Protein AF-A0A520YS58-F1 (afdb_monomer_lite)

Structure (mmCIF, N/CA/C/O backbone):
data_AF-A0A520YS58-F1
#
_entry.id   AF-A0A520YS58-F1
#
loop_
_atom_site.group_PDB
_atom_site.id
_atom_site.type_symbol
_atom_site.label_atom_id
_atom_site.label_alt_id
_atom_site.label_comp_id
_atom_site.label_asym_id
_atom_site.label_entity_id
_atom_site.label_seq_id
_atom_site.pdbx_PDB_ins_code
_atom_site.Cartn_x
_atom_site.Cartn_y
_atom_site.Cartn_z
_atom_site.occupancy
_atom_site.B_iso_or_equiv
_atom_site.auth_seq_id
_atom_site.auth_comp_id
_atom_site.auth_asym_id
_atom_site.auth_atom_id
_atom_site.pdbx_PDB_model_num
ATOM 1 N N . MET A 1 1 ? -46.487 42.363 4.899 1.00 52.50 1 MET A N 1
ATOM 2 C CA . MET A 1 1 ? -45.017 42.341 4.700 1.00 52.50 1 MET A CA 1
ATOM 3 C C . MET A 1 1 ? -44.316 41.173 5.412 1.00 52.50 1 MET A C 1
ATOM 5 O O . MET A 1 1 ? -43.436 40.579 4.811 1.00 52.50 1 MET A O 1
ATOM 9 N N . LYS A 1 2 ? -44.743 40.744 6.616 1.00 55.03 2 LYS A N 1
ATOM 10 C CA . LYS A 1 2 ? -44.138 39.605 7.355 1.00 55.03 2 LYS A CA 1
ATOM 11 C C . LYS A 1 2 ? -44.138 38.243 6.624 1.00 55.03 2 LYS A C 1
ATOM 13 O O . LYS A 1 2 ? -43.205 37.471 6.793 1.00 55.03 2 LYS A O 1
ATOM 18 N N . LYS A 1 3 ? -45.141 37.959 5.781 1.00 56.97 3 LYS A N 1
ATOM 19 C CA . LYS A 1 3 ? -45.236 36.683 5.037 1.00 56.97 3 LYS A CA 1
ATOM 20 C C . LYS A 1 3 ? -44.220 36.557 3.890 1.00 56.97 3 LYS A C 1
ATOM 22 O O . LYS A 1 3 ? -43.798 35.452 3.586 1.00 56.97 3 LYS A O 1
ATOM 27 N N . VAL A 1 4 ? -43.792 37.680 3.305 1.00 64.88 4 VAL A N 1
ATOM 28 C CA . VAL A 1 4 ? -42.786 37.699 2.224 1.00 64.88 4 VAL A CA 1
ATOM 29 C C . VAL A 1 4 ? -41.383 37.467 2.793 1.00 64.88 4 VAL A C 1
ATOM 31 O O . VAL A 1 4 ? -40.599 36.724 2.217 1.00 64.88 4 VAL A O 1
ATOM 34 N N . LEU A 1 5 ? -41.103 38.015 3.981 1.00 60.62 5 LEU A N 1
ATOM 35 C CA . LEU A 1 5 ? -39.830 37.812 4.678 1.00 60.62 5 LEU A CA 1
ATOM 36 C C . LEU A 1 5 ? -39.650 36.355 5.146 1.00 60.62 5 LEU A C 1
ATOM 38 O O . LEU A 1 5 ? -38.552 35.813 5.075 1.00 60.62 5 LEU A O 1
ATOM 42 N N . SER A 1 6 ? -40.742 35.704 5.562 1.00 64.50 6 SER A N 1
ATOM 43 C CA . SER A 1 6 ? -40.731 34.285 5.938 1.00 64.50 6 SER A CA 1
ATOM 44 C C . SER A 1 6 ? -40.473 33.356 4.749 1.00 64.50 6 SER A C 1
ATOM 46 O O . SER A 1 6 ? -39.865 32.308 4.934 1.00 64.50 6 SER A O 1
ATOM 48 N N . LEU A 1 7 ? -40.918 33.726 3.542 1.00 64.50 7 LEU A N 1
ATOM 49 C CA . LEU A 1 7 ? -40.685 32.934 2.331 1.00 64.50 7 LEU A CA 1
ATOM 50 C C . LEU A 1 7 ? -39.219 33.032 1.873 1.00 64.50 7 LEU A C 1
ATOM 52 O O . LEU A 1 7 ? -38.638 32.042 1.441 1.00 64.50 7 LEU A O 1
ATOM 56 N N . LEU A 1 8 ? -38.602 34.208 2.038 1.00 65.31 8 LEU A N 1
ATOM 57 C CA . LEU A 1 8 ? -37.196 34.440 1.697 1.00 65.31 8 LEU A CA 1
ATOM 58 C C . LEU A 1 8 ? -36.241 33.607 2.574 1.00 65.31 8 LEU A C 1
ATOM 60 O O . LEU A 1 8 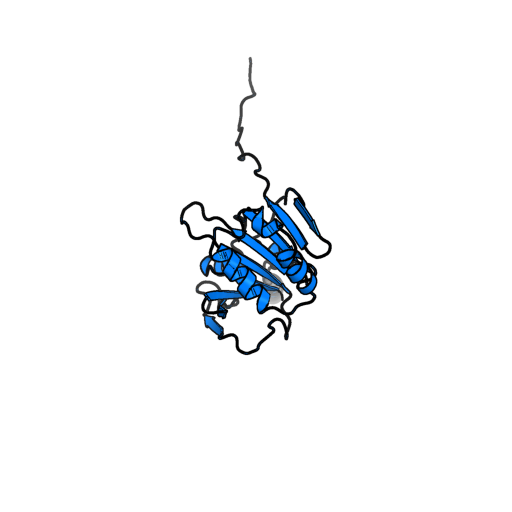? -35.252 33.086 2.072 1.00 65.31 8 LEU A O 1
ATOM 64 N N . PHE A 1 9 ? -36.558 33.432 3.861 1.00 64.19 9 PHE A N 1
ATOM 65 C CA . PHE A 1 9 ? -35.728 32.651 4.788 1.00 64.19 9 PHE A CA 1
ATOM 66 C C . PHE A 1 9 ? -35.725 31.146 4.461 1.00 64.19 9 PHE A C 1
ATOM 68 O O . PHE A 1 9 ? -34.700 30.489 4.606 1.00 64.19 9 PHE A O 1
ATOM 75 N N . VAL A 1 10 ? -36.840 30.611 3.945 1.00 67.31 10 VAL A N 1
ATOM 76 C CA . VAL A 1 10 ? -36.949 29.197 3.538 1.00 67.31 10 VAL A CA 1
ATOM 77 C C . VAL A 1 10 ? -36.127 28.907 2.278 1.00 67.31 10 VAL A C 1
ATOM 79 O O . VAL A 1 10 ? -35.486 27.863 2.202 1.00 67.31 10 VAL A O 1
ATOM 82 N N . CYS A 1 11 ? -36.074 29.831 1.314 1.00 61.53 11 CYS A N 1
ATOM 83 C CA . CYS A 1 11 ? -35.300 29.630 0.084 1.00 61.53 11 CYS A CA 1
ATOM 84 C C . CYS A 1 11 ? -33.777 29.619 0.313 1.00 61.53 11 CYS A C 1
ATOM 86 O O . CYS A 1 11 ? -33.056 28.958 -0.429 1.00 61.53 11 CYS A O 1
ATOM 88 N N . ILE A 1 12 ? -33.276 30.312 1.342 1.00 63.22 12 ILE A N 1
ATOM 89 C CA . ILE A 1 12 ? -31.832 30.386 1.628 1.00 63.22 12 ILE A CA 1
ATOM 90 C C . ILE A 1 12 ? -31.334 29.107 2.331 1.00 63.22 12 ILE A C 1
ATOM 92 O O . ILE A 1 12 ? -30.167 28.749 2.196 1.00 63.22 12 ILE A O 1
ATOM 96 N N . SER A 1 13 ? -32.211 28.356 3.012 1.00 61.19 13 SER A N 1
ATOM 97 C CA . SER A 1 13 ? -31.837 27.101 3.685 1.00 61.19 13 SER A CA 1
ATOM 98 C C . SER A 1 13 ? -31.621 25.906 2.745 1.00 61.19 13 SER A C 1
ATOM 100 O O . SER A 1 13 ? -31.040 24.915 3.179 1.00 61.19 13 SER A O 1
ATOM 102 N N . PHE A 1 14 ? -32.044 25.980 1.475 1.00 58.69 14 PHE A N 1
ATOM 103 C CA . PHE A 1 14 ? -31.873 24.886 0.504 1.00 58.69 14 PHE A CA 1
ATOM 104 C C . PHE A 1 14 ? -30.586 24.960 -0.328 1.00 58.69 14 PHE A C 1
ATOM 106 O O . PHE A 1 14 ? -30.262 23.988 -1.007 1.00 58.69 14 PHE A O 1
ATOM 113 N N . PHE A 1 15 ? -29.791 26.031 -0.224 1.00 57.56 15 PHE A N 1
ATOM 114 C CA . PHE A 1 15 ? -28.407 26.029 -0.723 1.00 57.56 15 PHE A CA 1
ATOM 115 C C . PHE A 1 15 ? -27.492 25.300 0.273 1.00 57.56 15 PHE A C 1
ATOM 117 O O . PHE A 1 15 ? -26.537 25.845 0.824 1.00 57.56 15 PHE A O 1
ATOM 124 N N . GLY A 1 16 ? -27.841 24.046 0.553 1.00 53.94 16 GLY A N 1
ATOM 125 C CA . GLY A 1 16 ? -27.041 23.132 1.344 1.00 53.94 16 GLY A CA 1
ATOM 126 C C . GLY A 1 16 ? -25.820 22.693 0.547 1.00 53.94 16 GLY A C 1
ATOM 127 O O . GLY A 1 16 ? -25.954 22.102 -0.517 1.00 53.94 16 GLY A O 1
ATOM 128 N N . CYS A 1 17 ? -24.646 23.026 1.082 1.00 52.38 17 CYS A N 1
ATOM 129 C CA . CYS A 1 17 ? -23.350 22.369 0.912 1.00 52.38 17 CYS A CA 1
ATOM 130 C C . CYS A 1 17 ? -23.283 21.333 -0.233 1.00 52.38 17 CYS A C 1
ATOM 132 O O . CYS A 1 17 ? -23.521 20.144 -0.014 1.00 52.38 17 CYS A O 1
ATOM 134 N N . ILE A 1 18 ? -22.895 21.768 -1.437 1.00 50.38 18 ILE A N 1
ATOM 135 C CA . ILE A 1 18 ? -22.344 20.849 -2.439 1.00 50.38 18 ILE A CA 1
ATOM 136 C C . ILE A 1 18 ? -20.996 20.406 -1.873 1.00 50.38 18 ILE A C 1
ATOM 138 O O . ILE A 1 18 ? -19.981 21.081 -2.036 1.00 50.38 18 ILE A O 1
ATOM 142 N N . LYS A 1 19 ? -20.988 19.314 -1.106 1.00 50.88 19 LYS A N 1
ATOM 143 C CA . LYS A 1 19 ? -19.739 18.625 -0.808 1.00 50.88 19 LYS A CA 1
ATOM 144 C C . LYS A 1 19 ? -19.287 18.038 -2.135 1.00 50.88 19 LYS A C 1
ATOM 146 O O . LYS A 1 19 ? -19.987 17.191 -2.682 1.00 50.88 19 LYS A O 1
ATOM 151 N N . ASN A 1 20 ? -18.166 18.523 -2.664 1.00 52.69 20 ASN A N 1
ATOM 152 C CA . ASN A 1 20 ? -17.477 17.850 -3.757 1.00 52.69 20 ASN A CA 1
ATOM 153 C C . ASN A 1 20 ? -17.157 16.445 -3.252 1.00 52.69 20 ASN A C 1
ATOM 155 O O . ASN A 1 20 ? -16.274 16.273 -2.413 1.00 52.69 20 ASN A O 1
ATOM 159 N N . GLN A 1 21 ? -17.980 15.479 -3.650 1.00 54.25 21 GLN A N 1
ATOM 160 C CA . GLN A 1 21 ? -17.803 14.101 -3.252 1.00 54.25 21 GLN A CA 1
ATOM 161 C C . GLN A 1 21 ? -16.565 13.589 -3.973 1.00 54.25 21 GLN A C 1
ATOM 163 O O . GLN A 1 21 ? -16.402 13.778 -5.179 1.00 54.25 21 GLN A O 1
ATOM 168 N N . ASP A 1 22 ? -15.661 13.016 -3.194 1.00 68.56 22 ASP A N 1
ATOM 169 C CA . ASP A 1 22 ? -14.520 12.305 -3.728 1.00 68.56 22 ASP A CA 1
ATOM 170 C C . ASP A 1 22 ? -15.041 11.095 -4.519 1.00 68.56 22 ASP A C 1
ATOM 172 O O . ASP A 1 22 ? -15.743 10.247 -3.969 1.00 68.56 22 ASP A O 1
ATOM 176 N N . ASN A 1 23 ? -14.759 11.066 -5.822 1.00 69.38 23 ASN A N 1
ATOM 177 C CA . ASN A 1 23 ? -15.292 10.069 -6.755 1.00 69.38 23 ASN A CA 1
ATOM 178 C C . ASN A 1 23 ? -14.398 8.824 -6.869 1.00 69.38 23 ASN A C 1
ATOM 180 O O . ASN A 1 23 ? -14.631 7.994 -7.744 1.00 69.38 23 ASN A O 1
ATOM 184 N N . ARG A 1 24 ? -13.363 8.707 -6.031 1.00 81.94 24 ARG A N 1
ATOM 185 C CA . ARG A 1 24 ? -12.466 7.549 -6.010 1.00 81.94 24 ARG A CA 1
ATOM 186 C C . ARG A 1 24 ? -13.177 6.342 -5.403 1.00 81.94 24 ARG A C 1
ATOM 188 O O . ARG A 1 24 ? -13.653 6.411 -4.268 1.00 81.94 24 ARG A O 1
ATOM 195 N N . THR A 1 25 ? -13.251 5.261 -6.172 1.00 83.31 25 THR A N 1
ATOM 196 C CA . THR A 1 25 ? -13.997 4.028 -5.872 1.00 83.31 25 THR A CA 1
ATOM 197 C C . THR A 1 25 ? -13.171 2.752 -6.045 1.00 83.31 25 THR A C 1
ATOM 199 O O . THR A 1 25 ? -13.642 1.683 -5.663 1.00 83.31 25 THR A O 1
ATOM 202 N N . ASN A 1 26 ? -11.953 2.842 -6.587 1.00 85.62 26 ASN A N 1
ATOM 203 C CA . ASN A 1 26 ? -11.037 1.720 -6.790 1.00 85.62 26 ASN A CA 1
ATOM 204 C C . ASN A 1 26 ? -9.619 2.072 -6.294 1.00 85.62 26 ASN A C 1
ATOM 206 O O . ASN A 1 26 ? -9.213 3.232 -6.333 1.00 85.62 26 ASN A O 1
ATOM 210 N N . ALA A 1 27 ? -8.838 1.066 -5.886 1.00 87.31 27 ALA A N 1
ATOM 211 C CA . ALA A 1 27 ? -7.411 1.169 -5.575 1.00 87.31 27 ALA A CA 1
ATOM 212 C C . ALA A 1 27 ? -6.599 1.904 -6.667 1.00 87.31 27 ALA A C 1
ATOM 214 O O . ALA A 1 27 ? -5.716 2.699 -6.347 1.00 87.31 27 ALA A O 1
ATOM 215 N N . PHE A 1 28 ? -6.939 1.711 -7.947 1.00 85.38 28 PHE A N 1
ATOM 216 C CA . PHE A 1 28 ? -6.303 2.415 -9.072 1.00 85.38 28 PHE A CA 1
ATOM 217 C C . PHE A 1 28 ? -6.489 3.940 -9.044 1.00 85.38 28 PHE A C 1
ATOM 219 O O . PHE A 1 28 ? -5.641 4.678 -9.552 1.00 85.38 28 PHE A O 1
ATOM 226 N N . ASP A 1 29 ? -7.560 4.433 -8.422 1.00 84.88 29 ASP A N 1
ATOM 227 C CA . ASP A 1 29 ? -7.854 5.866 -8.375 1.00 84.88 29 ASP A CA 1
ATOM 228 C C . ASP A 1 29 ? -6.909 6.630 -7.429 1.00 84.88 29 ASP A C 1
ATOM 230 O O . ASP A 1 29 ? -6.874 7.864 -7.428 1.00 84.88 29 ASP A O 1
ATOM 234 N N . PHE A 1 30 ? -6.139 5.901 -6.614 1.00 86.38 30 PHE A N 1
ATOM 235 C CA . PHE A 1 30 ? -5.139 6.444 -5.694 1.00 86.38 30 PHE A CA 1
ATOM 236 C C . PHE A 1 30 ? -3.723 6.433 -6.268 1.00 86.38 30 PHE A C 1
ATOM 238 O O . PHE A 1 30 ? -2.789 6.861 -5.589 1.00 86.38 30 PHE A O 1
ATOM 245 N N . ILE A 1 31 ? -3.553 5.974 -7.511 1.00 83.19 31 ILE A N 1
ATOM 246 C CA . ILE A 1 31 ? -2.254 5.996 -8.171 1.00 83.19 31 ILE A CA 1
ATOM 247 C C . ILE A 1 31 ? -1.844 7.451 -8.482 1.00 83.19 31 ILE A C 1
ATOM 249 O O . ILE A 1 31 ? -2.626 8.191 -9.089 1.00 83.19 31 ILE A O 1
ATOM 253 N N . PRO A 1 32 ? -0.630 7.885 -8.094 1.00 80.00 32 PRO A N 1
ATOM 254 C CA . PRO A 1 32 ? -0.113 9.207 -8.434 1.00 80.00 32 PRO A CA 1
ATOM 255 C C . PRO A 1 32 ? 0.028 9.434 -9.946 1.00 80.00 32 PRO A C 1
ATOM 257 O O . PRO A 1 32 ? 0.432 8.545 -10.685 1.00 80.00 32 PRO A O 1
ATOM 260 N N . GLU A 1 33 ? -0.189 10.671 -10.397 1.00 74.75 33 GLU A N 1
ATOM 261 C CA . GLU A 1 33 ? 0.044 11.096 -11.792 1.00 74.75 33 GLU A CA 1
ATOM 262 C C . GLU A 1 33 ? 1.468 10.805 -12.304 1.00 74.75 33 GLU A C 1
ATOM 264 O O . GLU A 1 33 ? 1.648 10.516 -13.481 1.00 74.75 33 GLU A O 1
ATOM 269 N N . LYS A 1 34 ? 2.478 10.855 -11.425 1.00 74.81 34 LYS A N 1
ATOM 270 C CA . LYS A 1 34 ? 3.893 10.604 -11.755 1.00 74.81 34 LYS A CA 1
ATOM 271 C C . LYS A 1 34 ? 4.323 9.155 -11.483 1.00 74.81 34 LYS A C 1
ATOM 273 O O . LYS A 1 34 ? 5.353 8.927 -10.856 1.00 74.81 34 LYS A O 1
ATOM 278 N N . THR A 1 35 ? 3.513 8.189 -11.897 1.00 78.44 35 THR A N 1
ATOM 279 C CA . THR A 1 35 ? 3.810 6.756 -11.725 1.00 78.44 35 THR A CA 1
ATOM 280 C C . THR A 1 35 ? 4.492 6.225 -12.965 1.00 78.44 35 THR A C 1
ATOM 282 O O . THR A 1 35 ? 3.870 6.278 -13.998 1.00 78.44 35 THR A O 1
ATOM 285 N N . ASP A 1 36 ? 5.680 5.634 -12.925 1.00 78.06 36 ASP A N 1
ATOM 286 C CA . ASP A 1 36 ? 6.259 5.038 -14.144 1.00 78.06 36 ASP A CA 1
ATOM 287 C C . ASP A 1 36 ? 5.617 3.683 -14.466 1.00 78.06 36 ASP A C 1
ATOM 289 O O . ASP A 1 36 ? 5.347 3.335 -15.619 1.00 78.06 36 ASP A O 1
ATOM 293 N N . VAL A 1 37 ? 5.388 2.900 -13.410 1.00 79.69 37 VAL A N 1
ATOM 294 C CA . VAL A 1 37 ? 4.934 1.511 -13.469 1.00 79.69 37 VAL A CA 1
ATOM 295 C C . VAL A 1 37 ? 3.973 1.244 -12.319 1.00 79.69 37 VAL A C 1
ATOM 297 O O . VAL A 1 37 ? 4.240 1.631 -11.182 1.00 79.69 37 VAL A O 1
ATOM 300 N N . ALA A 1 38 ? 2.888 0.527 -12.596 1.00 84.31 38 ALA A N 1
ATOM 301 C CA . ALA A 1 38 ? 1.968 0.021 -11.588 1.00 84.31 38 ALA A CA 1
ATOM 302 C C . ALA A 1 38 ? 1.816 -1.499 -11.701 1.00 84.31 38 ALA A C 1
ATOM 304 O O . ALA A 1 38 ? 1.725 -2.058 -12.790 1.00 84.31 38 ALA A O 1
ATOM 305 N N . LEU A 1 39 ? 1.764 -2.180 -10.566 1.00 85.69 39 LEU A N 1
ATOM 306 C CA . LEU A 1 39 ? 1.528 -3.611 -10.453 1.00 85.69 39 LEU A CA 1
ATOM 307 C C . LEU A 1 39 ? 0.178 -3.825 -9.777 1.00 85.69 39 LEU A C 1
ATOM 309 O O . LEU A 1 39 ? -0.032 -3.349 -8.664 1.00 85.69 39 LEU A O 1
ATOM 313 N N . ARG A 1 40 ? -0.723 -4.563 -10.423 1.00 88.94 40 ARG A N 1
ATOM 314 C CA . ARG A 1 40 ? -1.925 -5.090 -9.777 1.00 88.94 40 ARG A CA 1
ATOM 315 C C . ARG A 1 40 ? -1.670 -6.518 -9.342 1.00 88.94 40 ARG A C 1
ATOM 317 O O . ARG A 1 40 ? -1.220 -7.334 -10.141 1.00 88.94 40 ARG A O 1
ATOM 324 N N . ILE A 1 41 ? -2.012 -6.809 -8.100 1.00 88.88 41 ILE A N 1
ATOM 325 C CA . ILE A 1 41 ? -1.930 -8.123 -7.482 1.00 88.88 41 ILE A CA 1
ATOM 326 C C . ILE A 1 41 ? -3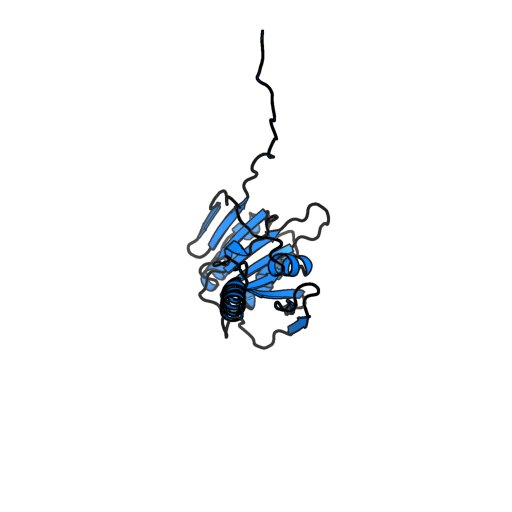.355 -8.515 -7.105 1.00 88.88 41 ILE A C 1
ATOM 328 O O . ILE A 1 41 ? -3.955 -7.883 -6.240 1.00 88.88 41 ILE A O 1
ATOM 332 N N . SER A 1 42 ? -3.897 -9.532 -7.768 1.00 88.62 42 SER A N 1
ATOM 333 C CA . SER A 1 42 ? -5.252 -10.042 -7.510 1.00 88.62 42 SER A CA 1
ATOM 334 C C . SER A 1 42 ? -5.268 -11.221 -6.540 1.00 88.62 42 SER A C 1
ATOM 336 O O . SER A 1 42 ? -6.305 -11.557 -5.976 1.00 88.62 42 SER A O 1
ATOM 338 N N . ASN A 1 43 ? -4.117 -11.867 -6.341 1.00 85.94 43 ASN A N 1
ATOM 339 C CA . ASN A 1 43 ? -3.935 -12.914 -5.346 1.00 85.94 43 ASN A CA 1
ATOM 340 C C . ASN A 1 43 ? -2.518 -12.827 -4.773 1.00 85.94 43 ASN A C 1
ATOM 342 O O . ASN A 1 43 ? -1.553 -13.188 -5.443 1.00 85.94 43 ASN A O 1
ATOM 346 N N . LEU A 1 44 ? -2.402 -12.353 -3.532 1.00 85.00 44 LEU A N 1
ATOM 347 C CA . LEU A 1 44 ? -1.113 -12.092 -2.892 1.00 85.00 44 LEU A CA 1
ATOM 348 C C . LEU A 1 44 ? -0.277 -13.364 -2.668 1.00 85.00 44 LEU A C 1
ATOM 350 O O . LEU A 1 44 ? 0.936 -13.335 -2.857 1.00 85.00 44 LEU A O 1
ATOM 354 N N . GLU A 1 45 ? -0.909 -14.483 -2.309 1.00 80.94 45 GLU A N 1
ATOM 355 C CA . GLU A 1 45 ? -0.215 -15.757 -2.072 1.00 80.94 45 GLU A CA 1
ATOM 356 C C . GLU A 1 45 ? 0.355 -16.332 -3.375 1.00 80.94 45 GLU A C 1
ATOM 358 O O . GLU A 1 45 ? 1.523 -16.719 -3.448 1.00 80.94 45 GLU A O 1
ATOM 363 N N . ALA A 1 46 ? -0.456 -16.345 -4.432 1.00 81.50 46 ALA A N 1
ATOM 364 C CA . ALA A 1 46 ? -0.013 -16.778 -5.749 1.00 81.50 46 ALA A CA 1
ATOM 365 C C . ALA A 1 46 ? 1.040 -15.821 -6.331 1.00 81.50 46 ALA A C 1
ATOM 367 O O . ALA A 1 46 ? 1.997 -16.285 -6.949 1.00 81.50 46 ALA A O 1
ATOM 368 N N . ALA A 1 47 ? 0.920 -14.517 -6.065 1.00 79.00 47 ALA A N 1
ATOM 369 C CA . ALA A 1 47 ? 1.900 -13.522 -6.475 1.00 79.00 47 ALA A CA 1
ATOM 370 C C . ALA A 1 47 ? 3.250 -13.729 -5.788 1.00 79.00 47 ALA A C 1
ATOM 372 O O . ALA A 1 47 ? 4.267 -13.686 -6.469 1.00 79.00 47 ALA A O 1
ATOM 373 N N . ASP A 1 48 ? 3.291 -14.024 -4.482 1.00 76.31 48 ASP A N 1
ATOM 374 C CA . ASP A 1 48 ? 4.546 -14.361 -3.789 1.00 76.31 48 ASP A CA 1
ATOM 375 C C . ASP A 1 48 ? 5.231 -15.573 -4.437 1.00 76.31 48 ASP A C 1
ATOM 377 O O . ASP A 1 48 ? 6.427 -15.544 -4.736 1.00 76.31 48 ASP A O 1
ATOM 381 N N . LEU A 1 49 ? 4.464 -16.625 -4.739 1.00 73.88 49 LEU A N 1
ATOM 382 C CA . LEU A 1 49 ? 4.985 -17.813 -5.417 1.00 73.88 49 LEU A CA 1
ATOM 383 C C . LEU A 1 49 ? 5.513 -17.489 -6.819 1.00 73.88 49 LEU A C 1
ATOM 385 O O . LEU A 1 49 ? 6.605 -17.932 -7.181 1.00 73.88 49 LEU A O 1
ATOM 389 N N . GLU A 1 50 ? 4.769 -16.707 -7.600 1.00 75.44 50 GLU A N 1
ATOM 390 C CA . GLU A 1 50 ? 5.161 -16.292 -8.945 1.00 75.44 50 GLU A CA 1
ATOM 391 C C . GLU A 1 50 ? 6.388 -15.368 -8.923 1.00 75.44 50 GLU A C 1
ATOM 393 O O . GLU A 1 50 ? 7.299 -15.565 -9.721 1.00 75.44 50 GLU A O 1
ATOM 398 N N . LEU A 1 51 ? 6.483 -14.422 -7.987 1.00 69.88 51 LEU A N 1
ATOM 399 C CA . LEU A 1 51 ? 7.645 -13.539 -7.824 1.00 69.88 51 LEU A CA 1
ATOM 400 C C . LEU A 1 51 ? 8.901 -14.309 -7.412 1.00 69.88 51 LEU A C 1
ATOM 402 O O . LEU A 1 51 ? 9.996 -13.993 -7.871 1.00 69.88 51 LEU A O 1
ATOM 406 N N . ARG A 1 52 ? 8.756 -15.335 -6.568 1.00 66.44 52 ARG A N 1
ATOM 407 C CA . ARG A 1 52 ? 9.869 -16.198 -6.144 1.00 66.44 52 ARG A CA 1
ATOM 408 C C . ARG A 1 52 ? 10.313 -17.172 -7.231 1.00 66.44 52 ARG A C 1
ATOM 410 O O . ARG A 1 52 ? 11.480 -17.559 -7.251 1.00 66.44 52 ARG A O 1
ATOM 417 N N . ALA A 1 53 ? 9.393 -17.598 -8.093 1.00 64.50 53 ALA A N 1
ATOM 418 C CA . ALA A 1 53 ? 9.659 -18.562 -9.156 1.00 64.50 53 ALA A CA 1
ATOM 419 C C . ALA A 1 53 ? 10.148 -17.919 -10.462 1.00 64.50 53 ALA A C 1
ATOM 421 O O . ALA A 1 53 ? 10.739 -18.612 -11.289 1.00 64.50 53 ALA A O 1
ATOM 422 N N . ASN A 1 54 ? 9.864 -16.635 -10.683 1.00 57.34 54 ASN A N 1
ATOM 423 C CA . ASN A 1 54 ? 10.012 -16.008 -11.987 1.00 57.34 54 ASN A CA 1
ATOM 424 C C . ASN A 1 54 ? 11.195 -15.034 -12.025 1.00 57.34 54 ASN A C 1
ATOM 426 O O . ASN A 1 54 ? 11.339 -14.147 -11.184 1.00 57.34 54 ASN A O 1
ATOM 430 N N . ASP A 1 55 ? 11.986 -15.137 -13.092 1.00 53.53 55 ASP A N 1
ATOM 431 C CA . ASP A 1 55 ? 13.061 -14.200 -13.409 1.00 53.53 55 ASP A CA 1
ATOM 432 C C . ASP A 1 55 ? 12.538 -12.799 -13.735 1.00 53.53 55 ASP A C 1
ATOM 434 O O . ASP A 1 55 ? 13.334 -11.921 -14.002 1.00 53.53 55 ASP A O 1
ATOM 43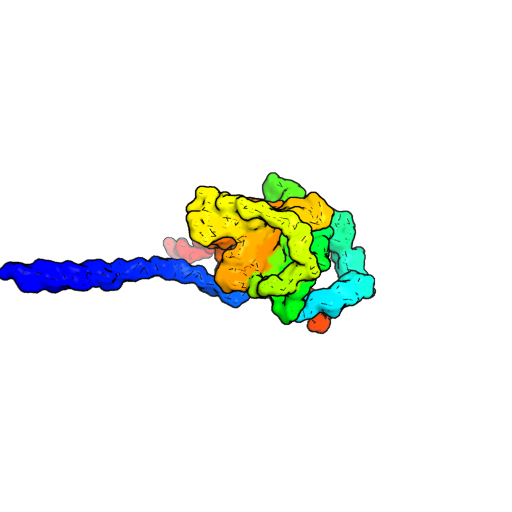8 N N . LEU A 1 56 ? 11.234 -12.524 -13.702 1.00 48.75 56 LEU A N 1
ATOM 439 C CA . LEU A 1 56 ? 10.670 -11.193 -13.951 1.00 48.75 56 LEU A CA 1
ATOM 440 C C . LEU A 1 56 ? 11.294 -10.117 -13.044 1.00 48.75 56 LEU A C 1
ATOM 442 O O . LEU A 1 56 ? 11.592 -9.026 -13.523 1.00 48.75 56 LEU A O 1
ATOM 446 N N . LEU A 1 57 ? 11.602 -10.441 -11.782 1.00 49.38 57 LEU A N 1
ATOM 447 C CA . LEU A 1 57 ? 12.381 -9.571 -10.889 1.00 49.38 57 LEU A CA 1
ATOM 448 C C . LEU A 1 57 ? 13.884 -9.552 -11.225 1.00 49.38 57 LEU A C 1
ATOM 450 O O . LEU A 1 57 ? 14.544 -8.549 -10.971 1.00 49.38 57 LEU A O 1
ATOM 454 N N . ASN A 1 58 ? 14.433 -10.624 -11.801 1.00 44.91 58 ASN A N 1
ATOM 455 C CA . ASN A 1 58 ? 15.839 -10.729 -12.221 1.00 44.91 58 ASN A CA 1
ATOM 456 C C . ASN A 1 58 ? 16.115 -10.102 -13.610 1.00 44.91 58 ASN A C 1
ATOM 458 O O . ASN A 1 58 ? 17.242 -9.697 -13.884 1.00 44.91 58 ASN A O 1
ATOM 462 N N . ALA A 1 59 ? 15.104 -10.031 -14.481 1.00 38.97 59 ALA A N 1
ATOM 463 C CA . ALA A 1 59 ? 15.158 -9.656 -15.894 1.00 38.97 59 ALA A CA 1
ATOM 464 C C . ALA A 1 59 ? 14.633 -8.237 -16.136 1.00 38.97 59 ALA A C 1
ATOM 466 O O . ALA A 1 59 ? 15.143 -7.533 -17.007 1.00 38.97 59 ALA A O 1
ATOM 467 N N . SER A 1 60 ? 13.659 -7.780 -15.343 1.00 42.78 60 SER A N 1
ATOM 468 C CA . SER A 1 60 ? 13.455 -6.347 -15.150 1.00 42.78 60 SER A CA 1
ATOM 469 C C . SER A 1 60 ? 14.457 -5.891 -14.091 1.00 42.78 60 SER A C 1
ATOM 471 O O . SER A 1 60 ? 14.674 -6.577 -13.099 1.00 42.78 60 SER A O 1
ATOM 473 N N . ASN A 1 61 ? 15.087 -4.733 -14.250 1.00 41.62 61 ASN A N 1
ATOM 474 C CA . ASN A 1 61 ? 16.016 -4.175 -13.259 1.00 41.62 61 ASN A CA 1
ATOM 475 C C . ASN A 1 61 ? 15.369 -3.869 -11.873 1.00 41.62 61 ASN A C 1
ATOM 477 O O . ASN A 1 61 ? 15.956 -3.125 -11.085 1.00 41.62 61 ASN A O 1
ATOM 481 N N . LEU A 1 62 ? 14.185 -4.419 -11.554 1.00 46.59 62 LEU A N 1
ATOM 482 C CA . LEU A 1 62 ? 13.481 -4.278 -10.278 1.00 46.59 62 LEU A CA 1
ATOM 483 C C . LEU A 1 62 ? 14.233 -4.913 -9.099 1.00 46.59 62 LEU A C 1
ATOM 485 O O . LEU A 1 62 ? 14.240 -4.323 -8.022 1.00 46.59 62 LEU A O 1
ATOM 489 N N . SER A 1 63 ? 14.888 -6.072 -9.268 1.00 39.62 63 SER A N 1
ATOM 490 C CA . SER A 1 63 ? 15.629 -6.713 -8.160 1.00 39.62 63 SER A CA 1
ATOM 491 C C . SER A 1 63 ? 16.927 -5.995 -7.790 1.00 39.62 63 SER A C 1
ATOM 493 O O . SER A 1 63 ? 17.425 -6.182 -6.678 1.00 39.62 63 SER A O 1
ATOM 495 N N . GLN A 1 64 ? 17.487 -5.171 -8.688 1.00 41.31 64 GLN A N 1
ATOM 496 C CA . GLN A 1 64 ? 18.834 -4.633 -8.500 1.00 41.31 64 GLN A CA 1
ATOM 497 C C . GLN A 1 64 ? 18.946 -3.191 -7.987 1.00 41.31 64 GLN A C 1
ATOM 499 O O . GLN A 1 64 ? 20.047 -2.874 -7.539 1.00 41.31 64 GLN A O 1
ATOM 504 N N . LYS A 1 65 ? 17.933 -2.298 -8.009 1.00 50.16 65 LYS A N 1
ATOM 505 C CA . LYS A 1 65 ? 18.283 -0.856 -7.889 1.00 50.16 65 LYS A CA 1
ATOM 506 C C . LYS A 1 65 ? 17.462 0.175 -7.108 1.00 50.16 65 LYS A C 1
ATOM 508 O O . LYS A 1 65 ? 17.924 1.314 -7.107 1.00 50.16 65 LYS A O 1
ATOM 513 N N . THR A 1 66 ? 16.396 -0.118 -6.362 1.00 61.19 66 THR A N 1
ATOM 514 C CA . THR A 1 66 ? 15.767 0.957 -5.552 1.00 61.19 66 THR A CA 1
ATOM 515 C C . THR A 1 66 ? 15.189 0.480 -4.219 1.00 61.19 66 THR A C 1
ATOM 517 O O . THR A 1 66 ? 14.430 -0.487 -4.196 1.00 61.19 66 THR A O 1
ATOM 520 N N . ASP A 1 67 ? 15.515 1.177 -3.122 1.00 70.38 67 ASP A N 1
ATOM 521 C CA . ASP A 1 67 ? 15.034 0.894 -1.755 1.00 70.38 67 ASP A CA 1
ATOM 522 C C . ASP A 1 67 ? 13.497 0.792 -1.685 1.00 70.38 67 ASP A C 1
ATOM 524 O O . ASP A 1 67 ? 12.964 -0.116 -1.053 1.00 70.38 67 ASP A O 1
ATOM 528 N N . GLN A 1 68 ? 12.786 1.592 -2.485 1.00 76.00 68 GLN A N 1
ATOM 529 C CA . GLN A 1 68 ? 11.320 1.578 -2.594 1.00 76.00 68 GLN A CA 1
ATOM 530 C C . GLN A 1 68 ? 10.710 0.206 -2.934 1.00 76.00 68 GLN A C 1
ATOM 532 O O . GLN A 1 68 ? 9.618 -0.113 -2.479 1.00 76.00 68 GLN A O 1
ATOM 537 N N . THR A 1 69 ? 11.385 -0.613 -3.749 1.00 76.25 69 THR A N 1
ATOM 538 C CA . THR A 1 69 ? 10.849 -1.911 -4.178 1.00 76.25 69 THR A CA 1
ATOM 539 C C . THR A 1 69 ? 10.897 -2.879 -3.008 1.00 76.25 69 THR A C 1
ATOM 541 O O . THR A 1 69 ? 9.930 -3.585 -2.740 1.00 76.25 69 THR A O 1
ATOM 544 N N . LYS A 1 70 ? 12.005 -2.860 -2.258 1.00 77.75 70 LYS A N 1
ATOM 545 C CA . LYS A 1 70 ? 12.158 -3.652 -1.035 1.00 77.75 70 LYS A CA 1
ATOM 546 C C . LYS A 1 70 ? 11.156 -3.218 0.026 1.00 77.75 70 LYS A C 1
ATOM 548 O O . LYS A 1 70 ? 10.527 -4.079 0.625 1.00 77.75 70 LYS A O 1
ATOM 553 N N . GLU A 1 71 ? 10.980 -1.915 0.216 1.00 82.12 71 GLU A N 1
ATOM 554 C CA . GLU A 1 71 ? 10.008 -1.363 1.164 1.00 82.12 71 GLU A CA 1
ATOM 555 C C . GLU A 1 71 ? 8.568 -1.753 0.788 1.00 82.12 71 GLU A C 1
ATOM 557 O O . GLU A 1 71 ? 7.806 -2.198 1.647 1.00 82.12 71 GLU A O 1
ATOM 562 N N . ALA A 1 72 ? 8.205 -1.676 -0.499 1.00 86.44 72 ALA A N 1
ATOM 563 C CA . ALA A 1 72 ? 6.894 -2.097 -0.990 1.00 86.44 72 ALA A CA 1
ATOM 564 C C . ALA A 1 72 ? 6.647 -3.595 -0.748 1.00 86.44 72 ALA A C 1
ATOM 566 O O . ALA A 1 72 ? 5.608 -3.965 -0.205 1.00 86.44 72 ALA A O 1
ATOM 567 N N . PHE A 1 73 ? 7.608 -4.462 -1.084 1.00 83.44 73 PHE A N 1
ATOM 568 C CA . PHE A 1 73 ? 7.487 -5.904 -0.837 1.00 83.44 73 PHE A CA 1
ATOM 569 C C . PHE A 1 73 ? 7.527 -6.265 0.653 1.00 83.44 73 PHE A C 1
ATOM 571 O O . PHE A 1 73 ? 6.831 -7.182 1.081 1.00 83.44 73 PHE A O 1
ATOM 578 N N . SER A 1 74 ? 8.286 -5.523 1.459 1.00 83.50 74 SER A N 1
ATOM 579 C CA . SER A 1 74 ? 8.298 -5.653 2.919 1.00 83.50 74 SER A CA 1
ATOM 580 C C . SER A 1 74 ? 6.917 -5.352 3.505 1.00 83.50 74 SER A C 1
ATOM 582 O O . SER A 1 74 ? 6.416 -6.123 4.323 1.00 83.50 74 SER A O 1
ATOM 584 N N . LEU A 1 75 ? 6.259 -4.288 3.027 1.00 86.81 75 LEU A N 1
ATOM 585 C CA . LEU A 1 75 ? 4.877 -3.973 3.384 1.00 86.81 75 LEU A CA 1
ATOM 586 C C . LEU A 1 75 ? 3.897 -5.049 2.907 1.00 86.81 75 LEU A C 1
ATOM 588 O O . LEU A 1 75 ? 3.053 -5.470 3.694 1.00 86.81 75 LEU A O 1
ATOM 592 N N . LEU A 1 76 ? 4.022 -5.527 1.666 1.00 87.94 76 LEU A N 1
ATOM 593 C CA . LEU A 1 76 ? 3.182 -6.612 1.144 1.00 87.94 76 LEU A CA 1
ATOM 594 C C . LEU A 1 76 ? 3.276 -7.876 2.005 1.00 87.94 76 LEU A C 1
ATOM 596 O O . LEU A 1 76 ? 2.254 -8.482 2.298 1.00 87.94 76 LEU A O 1
ATOM 600 N N . GLY A 1 77 ? 4.470 -8.225 2.492 1.00 84.06 77 GLY A N 1
ATOM 601 C CA . GLY A 1 77 ? 4.662 -9.353 3.408 1.00 84.06 77 GLY A CA 1
ATOM 602 C C . GLY A 1 77 ? 4.004 -9.181 4.785 1.00 84.06 77 GLY A C 1
ATOM 603 O O . GLY A 1 77 ? 3.931 -10.141 5.547 1.00 84.06 77 GLY A O 1
ATOM 604 N N . GLN A 1 78 ? 3.537 -7.976 5.124 1.00 86.38 78 GLN A N 1
ATOM 605 C CA . GLN A 1 78 ? 2.755 -7.705 6.333 1.00 86.38 78 GLN A CA 1
ATOM 606 C C . GLN A 1 78 ? 1.251 -7.600 6.061 1.00 86.38 78 GLN A C 1
ATOM 608 O O . GLN A 1 78 ? 0.493 -7.454 7.019 1.00 86.38 78 GLN A O 1
ATOM 613 N N . ILE A 1 79 ? 0.814 -7.655 4.801 1.00 87.75 79 ILE A N 1
ATOM 614 C CA . ILE A 1 79 ? -0.589 -7.524 4.406 1.00 87.75 79 ILE A CA 1
ATOM 615 C C . ILE A 1 79 ? -1.214 -8.912 4.222 1.00 87.75 79 ILE A C 1
ATOM 617 O O . ILE A 1 79 ? -0.611 -9.817 3.656 1.00 87.75 79 ILE A O 1
ATOM 621 N N . SER A 1 80 ? -2.449 -9.068 4.692 1.00 88.81 80 SER A N 1
ATOM 622 C CA . SER A 1 80 ? -3.302 -10.234 4.481 1.00 88.81 80 SER A CA 1
ATOM 623 C C . SER A 1 80 ? -4.646 -9.762 3.941 1.00 88.81 80 SER A C 1
ATOM 625 O O . SER A 1 80 ? -5.473 -9.237 4.684 1.00 88.81 80 SER A O 1
ATOM 627 N N . THR A 1 81 ? -4.878 -9.935 2.643 1.00 87.81 81 THR A N 1
ATOM 628 C CA . THR A 1 81 ? -6.142 -9.554 2.006 1.00 87.81 81 THR A CA 1
ATOM 629 C C . THR A 1 81 ? -6.463 -10.460 0.821 1.00 87.81 81 THR A C 1
ATOM 631 O O . THR A 1 81 ? -5.563 -10.987 0.169 1.00 87.81 81 THR A O 1
ATOM 634 N N . ASP A 1 82 ? -7.756 -10.642 0.566 1.00 87.81 82 ASP A N 1
ATOM 635 C CA . ASP A 1 82 ? -8.315 -11.272 -0.633 1.00 87.81 82 ASP A CA 1
ATOM 636 C C . ASP A 1 82 ? -8.727 -10.239 -1.700 1.00 87.81 82 ASP A C 1
ATOM 638 O O . ASP A 1 82 ? -9.265 -10.603 -2.745 1.00 87.81 82 ASP A O 1
ATOM 642 N N . GLN A 1 83 ? -8.497 -8.953 -1.425 1.00 90.75 83 GLN A N 1
ATOM 643 C CA . GLN A 1 83 ? -8.828 -7.841 -2.307 1.00 90.75 83 GLN A CA 1
ATOM 644 C C . GLN A 1 83 ? -7.654 -7.514 -3.233 1.00 90.75 83 GLN A C 1
ATOM 646 O O . GLN A 1 83 ? -6.496 -7.801 -2.927 1.00 90.75 83 GLN A O 1
ATOM 651 N N . ASP A 1 84 ? -7.959 -6.870 -4.362 1.00 90.44 84 ASP A N 1
ATOM 652 C CA . ASP A 1 84 ? -6.929 -6.382 -5.275 1.00 90.44 84 ASP A CA 1
ATOM 653 C C . ASP A 1 84 ? -6.018 -5.360 -4.580 1.00 90.44 84 ASP A C 1
ATOM 655 O O . ASP A 1 84 ? -6.483 -4.372 -4.003 1.00 90.44 84 ASP A O 1
ATOM 659 N N . ILE A 1 85 ? -4.710 -5.554 -4.731 1.00 92.19 85 ILE A N 1
ATOM 660 C CA . ILE A 1 85 ? -3.685 -4.604 -4.307 1.00 92.19 85 ILE A CA 1
ATOM 661 C C . ILE A 1 85 ? -3.087 -3.960 -5.553 1.00 92.19 85 ILE A C 1
ATOM 663 O O . ILE A 1 85 ? -2.720 -4.635 -6.514 1.00 92.19 85 ILE A O 1
ATOM 667 N N . VAL A 1 86 ? -2.944 -2.644 -5.524 1.00 91.19 86 VAL A N 1
ATOM 668 C CA . VAL A 1 86 ? -2.238 -1.871 -6.541 1.00 91.19 86 VAL A CA 1
ATOM 669 C C . VAL A 1 86 ? -0.974 -1.289 -5.926 1.00 91.19 86 VAL A C 1
ATOM 671 O O . VAL A 1 86 ? -1.041 -0.628 -4.893 1.00 91.19 86 VAL A O 1
ATOM 674 N N . VAL A 1 87 ? 0.173 -1.503 -6.566 1.00 90.75 87 VAL A N 1
ATOM 675 C CA . VAL A 1 87 ? 1.463 -0.923 -6.179 1.00 90.75 87 VAL A CA 1
ATOM 676 C C . VAL A 1 87 ? 2.007 -0.091 -7.332 1.00 90.75 87 VAL A C 1
ATOM 678 O O . VAL A 1 87 ? 2.392 -0.631 -8.362 1.00 90.75 87 VAL A O 1
ATOM 681 N N . ALA A 1 88 ? 2.044 1.222 -7.160 1.00 87.69 88 ALA A N 1
ATOM 682 C CA . ALA A 1 88 ? 2.588 2.183 -8.108 1.00 87.69 88 ALA A CA 1
ATOM 683 C C . ALA A 1 88 ? 3.997 2.612 -7.694 1.00 87.69 88 ALA A C 1
ATOM 685 O O . ALA A 1 88 ? 4.222 2.962 -6.537 1.00 87.69 88 ALA A O 1
ATOM 686 N N . PHE A 1 89 ? 4.935 2.622 -8.635 1.00 85.75 89 PHE A N 1
ATOM 687 C CA . PHE A 1 89 ? 6.298 3.110 -8.444 1.00 85.75 89 PHE A CA 1
ATOM 688 C C . PHE A 1 89 ? 6.471 4.433 -9.185 1.00 85.75 89 PHE A C 1
ATOM 690 O O . PHE A 1 89 ? 6.184 4.522 -10.377 1.00 85.75 89 PHE A O 1
ATOM 697 N N . ASN A 1 90 ? 6.937 5.453 -8.470 1.00 78.31 90 ASN A N 1
ATOM 698 C CA . ASN A 1 90 ? 7.069 6.819 -8.956 1.00 78.31 90 ASN A CA 1
ATOM 699 C C . ASN A 1 90 ? 8.541 7.229 -9.012 1.00 78.31 90 ASN A C 1
ATOM 701 O O . ASN A 1 90 ? 9.261 7.154 -8.006 1.00 78.31 90 ASN A O 1
ATOM 705 N N . SER A 1 91 ? 8.963 7.770 -10.149 1.00 67.00 91 SER A N 1
ATOM 706 C CA . SER A 1 91 ? 10.206 8.525 -10.266 1.00 67.00 91 SER A CA 1
ATOM 707 C C . SER A 1 91 ? 9.934 10.014 -10.060 1.00 67.00 91 SER A C 1
ATOM 709 O O . SER A 1 91 ? 9.014 10.599 -10.627 1.00 67.00 91 SER A O 1
ATOM 711 N N . SER A 1 92 ? 10.745 10.658 -9.221 1.00 56.28 92 SER A N 1
ATOM 712 C CA . SER A 1 92 ? 10.741 12.115 -9.073 1.00 56.28 92 SER A CA 1
ATOM 713 C C . SER A 1 92 ? 11.797 12.724 -9.997 1.00 56.28 92 SER A C 1
ATOM 715 O O . SER A 1 92 ? 12.973 12.375 -9.908 1.00 56.28 92 SER A O 1
ATOM 717 N N . ASP A 1 93 ? 11.398 13.675 -10.848 1.00 51.41 93 ASP A N 1
ATOM 718 C CA . ASP A 1 93 ? 12.294 14.361 -11.798 1.00 51.41 93 ASP A CA 1
ATOM 719 C C . ASP A 1 93 ? 13.379 15.225 -11.125 1.00 51.41 93 ASP A C 1
ATOM 721 O O . ASP A 1 93 ? 14.373 15.583 -11.755 1.00 51.41 93 ASP A O 1
ATOM 725 N N . SER A 1 94 ? 13.207 15.605 -9.853 1.00 49.00 94 SER A N 1
ATOM 726 C CA . SER A 1 94 ? 14.050 16.627 -9.202 1.00 49.00 94 SER A CA 1
ATOM 727 C C . SER A 1 94 ? 14.808 16.158 -7.962 1.00 49.00 94 SER A C 1
ATOM 729 O O . SER A 1 94 ? 15.687 16.865 -7.472 1.00 49.00 94 SER A O 1
ATOM 731 N N . SER A 1 95 ? 14.509 14.972 -7.438 1.00 44.06 95 SER A N 1
ATOM 732 C CA . SER A 1 95 ? 15.272 14.362 -6.351 1.00 44.06 95 SER A CA 1
ATOM 733 C C . SER A 1 95 ? 15.369 12.872 -6.614 1.00 44.06 95 SER A C 1
ATOM 735 O O . SER A 1 95 ? 14.400 12.240 -7.010 1.00 44.06 95 SER A O 1
ATOM 737 N N . ARG A 1 96 ? 16.535 12.280 -6.362 1.00 44.84 96 ARG A N 1
ATOM 738 C CA . ARG A 1 96 ? 16.811 10.839 -6.513 1.00 44.84 96 ARG A CA 1
ATOM 739 C C . ARG A 1 96 ? 16.022 9.967 -5.511 1.00 44.84 96 ARG A C 1
ATOM 741 O O . ARG A 1 96 ? 16.485 8.898 -5.135 1.00 44.84 96 ARG A O 1
ATOM 748 N N . THR A 1 97 ? 14.885 10.455 -5.023 1.00 55.84 97 THR A N 1
ATOM 749 C CA . THR A 1 97 ? 14.015 9.818 -4.043 1.00 55.84 97 THR A CA 1
ATOM 750 C C . THR A 1 97 ? 12.867 9.195 -4.811 1.00 55.84 97 THR A C 1
ATOM 752 O O . THR A 1 97 ? 11.878 9.844 -5.137 1.00 55.84 97 THR A O 1
ATOM 755 N N . SER A 1 98 ? 13.066 7.941 -5.168 1.00 71.56 98 SER A N 1
ATOM 756 C CA . SER A 1 98 ? 12.047 7.100 -5.764 1.00 71.56 98 SER A CA 1
ATOM 757 C C . SER A 1 98 ? 11.015 6.741 -4.680 1.00 71.56 98 SER A C 1
ATOM 759 O O . SER A 1 98 ? 11.419 6.370 -3.571 1.00 71.56 98 SER A O 1
ATOM 761 N N . SER A 1 99 ? 9.718 6.891 -4.954 1.00 85.06 99 SER A N 1
ATOM 762 C CA . SER A 1 99 ? 8.652 6.556 -4.000 1.00 85.06 99 SER A CA 1
ATOM 763 C C . SER A 1 99 ? 7.712 5.493 -4.547 1.00 85.06 99 SER A C 1
ATOM 765 O O . SER A 1 99 ? 7.540 5.361 -5.755 1.00 85.06 99 SER A O 1
ATOM 767 N N . PHE A 1 100 ? 7.044 4.763 -3.660 1.00 89.25 100 PHE A N 1
ATOM 768 C CA . PHE A 1 100 ? 5.955 3.871 -4.055 1.00 89.25 100 PHE A CA 1
ATOM 769 C C . PHE A 1 100 ? 4.639 4.292 -3.410 1.00 89.25 100 PHE A C 1
ATOM 771 O O . PHE A 1 100 ? 4.636 4.945 -2.367 1.00 89.25 100 PHE A O 1
A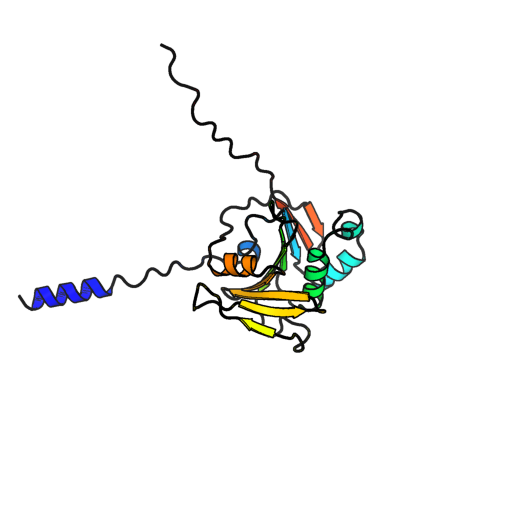TOM 778 N N . VAL A 1 101 ? 3.522 3.898 -4.010 1.00 91.81 101 VAL A N 1
ATOM 779 C CA . VAL A 1 101 ? 2.191 3.960 -3.408 1.00 91.81 101 VAL A CA 1
ATOM 780 C C . VAL A 1 101 ? 1.558 2.587 -3.497 1.00 91.81 101 VAL A C 1
ATOM 782 O O . VAL A 1 101 ? 1.452 2.026 -4.578 1.00 91.81 101 VAL A O 1
ATOM 785 N N . LEU A 1 102 ? 1.132 2.056 -2.361 1.00 93.88 102 LEU A N 1
ATOM 786 C CA . LEU A 1 102 ? 0.318 0.856 -2.269 1.00 93.88 102 LEU A CA 1
ATOM 787 C C . LEU A 1 102 ? -1.111 1.269 -1.934 1.00 93.88 102 LEU A C 1
ATOM 789 O O . LEU A 1 102 ? -1.308 2.050 -1.007 1.00 93.88 102 LEU A O 1
ATOM 793 N N . ALA A 1 103 ? -2.091 0.730 -2.651 1.00 93.88 103 ALA A N 1
ATOM 794 C CA . ALA A 1 103 ? -3.507 0.915 -2.373 1.00 93.88 103 ALA A CA 1
ATOM 795 C C . ALA A 1 103 ? -4.239 -0.432 -2.381 1.00 93.88 103 ALA A C 1
ATOM 797 O O . ALA A 1 103 ? -4.026 -1.257 -3.267 1.00 93.88 103 ALA A O 1
ATOM 798 N N . THR A 1 104 ? -5.106 -0.647 -1.397 1.00 94.88 104 THR A N 1
ATOM 799 C CA . THR A 1 104 ? -5.971 -1.832 -1.276 1.00 94.88 104 THR A CA 1
ATOM 800 C C . THR A 1 104 ? -7.205 -1.478 -0.453 1.00 94.88 104 THR A C 1
ATOM 802 O O . THR A 1 104 ? -7.221 -0.451 0.226 1.00 94.88 104 THR A O 1
ATOM 805 N N . LEU A 1 105 ? -8.256 -2.291 -0.503 1.00 93.56 105 LEU A N 1
ATOM 806 C CA . LEU A 1 105 ? -9.411 -2.098 0.372 1.00 93.56 105 LEU A CA 1
ATOM 807 C C . LEU A 1 105 ? -8.991 -2.290 1.842 1.00 93.56 105 LEU A C 1
ATOM 809 O O . LEU A 1 105 ? -8.298 -3.251 2.179 1.00 93.56 105 LEU A O 1
ATOM 813 N N . GLU A 1 106 ? -9.407 -1.371 2.710 1.00 92.06 106 GLU A N 1
ATOM 814 C CA . GLU A 1 106 ? -9.191 -1.477 4.153 1.00 92.06 106 GLU A CA 1
ATOM 815 C C . GLU A 1 106 ? -10.094 -2.576 4.720 1.00 92.06 106 GLU A C 1
ATOM 817 O O . GLU A 1 106 ? -11.299 -2.617 4.460 1.00 92.06 106 GLU A O 1
ATOM 822 N N . THR A 1 107 ? -9.507 -3.459 5.524 1.00 90.12 107 THR A N 1
ATOM 823 C CA . THR A 1 107 ? -10.229 -4.506 6.253 1.00 90.12 107 THR A CA 1
ATOM 824 C C . THR A 1 107 ? -9.701 -4.584 7.680 1.00 90.12 107 THR A C 1
ATOM 826 O O . THR A 1 107 ? -8.537 -4.274 7.932 1.00 90.12 107 THR A O 1
ATOM 829 N N . ASP A 1 108 ? -10.531 -5.039 8.620 1.00 85.56 108 ASP A N 1
ATOM 830 C CA . ASP A 1 108 ? -10.138 -5.144 10.035 1.00 85.56 108 ASP A CA 1
ATOM 831 C C . ASP A 1 108 ? -8.917 -6.062 10.247 1.00 85.56 108 ASP A C 1
ATOM 833 O O . ASP A 1 108 ? -8.168 -5.897 11.208 1.00 85.56 108 ASP A O 1
ATOM 837 N N . SER A 1 109 ? -8.698 -7.012 9.334 1.00 85.25 109 SER A N 1
ATOM 838 C CA . SER A 1 109 ? -7.595 -7.977 9.344 1.00 85.25 109 SER A CA 1
ATOM 839 C C . SER A 1 109 ? -6.550 -7.706 8.260 1.00 85.25 109 SER A C 1
ATOM 841 O O . SER A 1 109 ? -5.884 -8.641 7.818 1.00 85.25 109 SER A O 1
ATOM 843 N N . LEU A 1 110 ? -6.415 -6.454 7.801 1.00 87.25 110 LEU A N 1
ATOM 844 C CA . LEU A 1 110 ? -5.520 -6.129 6.688 1.00 87.25 110 LEU A CA 1
ATOM 845 C C . LEU A 1 110 ? -4.059 -6.490 6.981 1.00 87.25 110 LEU A C 1
ATOM 847 O O . LEU A 1 110 ? -3.316 -6.798 6.055 1.00 87.25 110 LEU A O 1
ATOM 851 N N . PHE A 1 111 ? -3.635 -6.466 8.244 1.00 87.06 111 PHE A N 1
ATOM 852 C CA . PHE A 1 111 ? -2.265 -6.786 8.630 1.00 87.06 111 PHE A CA 1
ATOM 853 C C . PHE A 1 111 ? -2.158 -8.171 9.268 1.00 87.06 111 PHE A C 1
ATOM 855 O O . PHE A 1 111 ? -2.952 -8.532 10.131 1.00 87.06 111 PHE A O 1
ATOM 862 N N . VAL A 1 112 ? -1.117 -8.917 8.887 1.00 80.69 112 VAL A N 1
ATOM 863 C CA . VAL A 1 112 ? -0.804 -10.262 9.411 1.00 80.69 112 VAL A CA 1
ATOM 864 C C . VAL A 1 112 ? -0.458 -10.222 10.906 1.00 80.69 112 VAL A C 1
ATOM 866 O O . VAL A 1 112 ? -0.652 -11.204 11.620 1.00 80.69 112 VAL A O 1
ATOM 869 N N . SER A 1 113 ? 0.065 -9.090 11.387 1.00 74.12 113 SER A N 1
ATOM 870 C CA . SER A 1 113 ? 0.441 -8.895 12.785 1.00 74.12 113 SER A CA 1
ATOM 871 C C . SER A 1 113 ? -0.062 -7.562 13.328 1.00 74.12 113 SER A C 1
ATOM 873 O O . SER A 1 113 ? 0.191 -6.502 12.752 1.00 74.12 113 SER A O 1
ATOM 875 N N . ASP A 1 114 ? -0.649 -7.603 14.524 1.00 64.38 114 ASP A N 1
ATOM 876 C CA . ASP A 1 114 ? -1.002 -6.410 15.302 1.00 64.38 114 ASP A CA 1
ATOM 877 C C . ASP A 1 114 ? 0.231 -5.638 15.808 1.00 64.38 114 ASP A C 1
ATOM 879 O O . ASP A 1 114 ? 0.109 -4.528 16.326 1.00 64.38 114 ASP A O 1
ATOM 883 N N . SER A 1 115 ? 1.437 -6.204 15.658 1.00 60.88 115 SER A N 1
ATOM 884 C CA . SER A 1 115 ? 2.690 -5.642 16.176 1.00 60.88 115 SER A CA 1
ATOM 885 C C . SER A 1 115 ? 3.249 -4.465 15.374 1.00 60.88 115 SER A C 1
ATOM 887 O O . SER A 1 115 ? 4.331 -3.975 15.707 1.00 60.88 115 SER A O 1
ATOM 889 N N . LEU A 1 116 ? 2.575 -4.017 14.312 1.00 76.06 116 LEU A N 1
ATOM 890 C CA . LEU A 1 116 ? 3.017 -2.845 13.559 1.00 76.06 116 LEU A CA 1
ATOM 891 C C . LEU A 1 116 ? 2.978 -1.605 14.456 1.00 76.06 116 LEU A C 1
ATOM 893 O O . LEU A 1 116 ? 1.920 -1.179 14.925 1.00 76.06 116 LEU A O 1
ATOM 897 N N . ASN A 1 117 ? 4.149 -1.007 14.686 1.00 77.00 117 ASN A N 1
ATOM 898 C CA . ASN A 1 117 ? 4.253 0.217 15.467 1.00 77.00 117 ASN A CA 1
ATOM 899 C C . ASN A 1 117 ? 3.685 1.377 14.641 1.00 77.00 117 ASN A C 1
ATOM 901 O O . ASN A 1 117 ? 4.248 1.748 13.610 1.00 77.00 117 ASN A O 1
ATOM 905 N N . ARG A 1 118 ? 2.553 1.923 15.091 1.00 79.88 118 ARG A N 1
ATOM 906 C CA . ARG A 1 118 ? 1.789 2.964 14.400 1.00 79.88 118 ARG A CA 1
ATOM 907 C C . ARG A 1 118 ? 1.699 4.207 15.272 1.00 79.88 118 ARG A C 1
ATOM 909 O O . ARG A 1 118 ? 1.261 4.151 16.416 1.00 79.88 118 ARG A O 1
ATOM 916 N N . THR A 1 119 ? 2.081 5.345 14.709 1.00 79.06 119 THR A N 1
ATOM 917 C CA . THR A 1 119 ? 1.927 6.671 15.308 1.00 79.06 119 THR A CA 1
ATOM 918 C C . THR A 1 119 ? 1.045 7.522 14.407 1.00 79.06 119 THR A C 1
ATOM 920 O O . THR A 1 119 ? 1.407 7.820 13.272 1.00 79.06 119 THR A O 1
ATOM 923 N N . VAL A 1 120 ? -0.116 7.944 14.903 1.00 77.44 120 VAL A N 1
ATOM 924 C CA . VAL A 1 120 ? -1.012 8.829 14.147 1.00 77.44 120 VAL A CA 1
ATOM 925 C C . VAL A 1 120 ? -0.442 10.247 14.144 1.00 77.44 120 VAL A C 1
ATOM 927 O O . VAL A 1 120 ? -0.200 10.823 15.204 1.00 77.44 120 VAL A O 1
ATOM 930 N N . ILE A 1 121 ? -0.251 10.822 12.956 1.00 72.44 121 ILE A N 1
ATOM 931 C CA . ILE A 1 121 ? 0.204 12.199 12.768 1.00 72.44 121 ILE A CA 1
ATOM 932 C C . ILE A 1 121 ? -0.953 13.016 12.164 1.00 72.44 121 ILE A C 1
ATOM 934 O O . ILE A 1 121 ? -1.507 12.656 11.123 1.00 72.44 121 ILE A O 1
ATOM 938 N N . PRO A 1 122 ? -1.359 14.136 12.781 1.00 63.16 122 PRO A N 1
ATOM 939 C CA . PRO A 1 122 ? -2.384 14.987 12.189 1.00 63.16 122 PRO A CA 1
ATOM 940 C C . PRO A 1 122 ? -1.915 15.538 10.832 1.00 63.16 122 PRO A C 1
ATOM 942 O O . PRO A 1 122 ? -0.774 15.987 10.692 1.00 63.16 122 PRO A O 1
ATOM 945 N N . SER A 1 123 ? -2.798 15.514 9.828 1.00 62.47 123 SER A N 1
ATOM 946 C CA . SER A 1 123 ? -2.525 16.161 8.542 1.00 62.47 123 SER A CA 1
ATOM 947 C C . SER A 1 123 ? -2.493 17.682 8.718 1.00 62.47 123 SER A C 1
ATOM 949 O O . SER A 1 123 ? -3.326 18.258 9.418 1.00 62.47 123 SER A O 1
ATOM 951 N N . SER A 1 124 ? -1.520 18.342 8.081 1.00 55.72 124 SER A N 1
ATOM 952 C CA . SER A 1 124 ? -1.280 19.786 8.223 1.00 55.72 124 SER A CA 1
ATOM 953 C C . SER A 1 124 ? -2.380 20.649 7.592 1.00 55.72 124 SER A C 1
ATOM 955 O O . SER A 1 124 ? -2.547 21.798 7.994 1.00 55.72 124 SER A O 1
ATOM 957 N N . ASN A 1 125 ? -3.117 20.121 6.606 1.00 54.75 125 ASN A N 1
ATOM 958 C CA . ASN A 1 125 ? -3.965 20.938 5.728 1.00 54.75 125 ASN A CA 1
ATOM 959 C C . ASN A 1 125 ? -5.460 20.588 5.774 1.00 54.75 125 ASN A C 1
ATOM 961 O O . ASN A 1 125 ? -6.278 21.437 5.428 1.00 54.75 125 ASN A O 1
ATOM 965 N N . ASN A 1 126 ? -5.842 19.391 6.237 1.00 52.41 126 ASN A N 1
ATOM 966 C CA . ASN A 1 126 ? -7.237 18.947 6.284 1.00 52.41 126 ASN A CA 1
ATOM 967 C C . ASN A 1 126 ? -7.545 18.233 7.604 1.00 52.41 126 ASN A C 1
ATOM 969 O O . ASN A 1 126 ? -7.014 17.164 7.886 1.00 52.41 126 ASN A O 1
ATOM 973 N N . LYS A 1 127 ? -8.445 18.808 8.412 1.00 53.94 127 LYS A N 1
ATOM 974 C CA . LYS A 1 127 ? -8.830 18.264 9.730 1.00 53.94 127 LYS A CA 1
ATOM 975 C C . LYS A 1 127 ? -9.584 16.930 9.665 1.00 53.94 127 LYS A C 1
ATOM 977 O O . LYS A 1 127 ? -9.765 16.305 10.703 1.00 53.94 127 LYS A O 1
ATOM 982 N N . THR A 1 128 ? -10.067 16.524 8.492 1.00 62.28 128 THR A N 1
ATOM 983 C CA . THR A 1 128 ? -10.877 15.308 8.324 1.00 62.28 128 THR A CA 1
ATOM 984 C C . THR A 1 128 ? -10.054 14.069 8.011 1.00 62.28 128 THR A C 1
ATOM 986 O O . THR A 1 128 ? -10.534 12.971 8.265 1.00 62.28 128 THR A O 1
ATOM 989 N N . ASN A 1 129 ? -8.831 14.231 7.501 1.00 65.25 129 ASN A N 1
ATOM 990 C CA . ASN A 1 129 ? -8.027 13.111 7.035 1.00 65.25 129 ASN A CA 1
ATOM 991 C C . ASN A 1 129 ? -6.751 13.012 7.876 1.00 65.25 129 ASN A C 1
ATOM 993 O O . ASN A 1 129 ? -6.028 13.995 8.054 1.00 65.25 129 ASN A O 1
ATOM 997 N N . THR A 1 130 ? -6.474 11.829 8.414 1.00 76.19 130 THR A N 1
ATOM 998 C CA . THR A 1 130 ? -5.293 11.561 9.238 1.00 76.19 130 THR A CA 1
ATOM 999 C C . THR A 1 130 ? -4.226 10.846 8.419 1.00 76.19 130 THR A C 1
ATOM 1001 O O . THR A 1 130 ? -4.529 10.004 7.573 1.00 76.19 130 THR A O 1
ATOM 1004 N N . THR A 1 131 ? -2.961 11.188 8.664 1.00 83.12 131 THR A N 1
ATOM 1005 C CA . THR A 1 131 ? -1.822 10.447 8.117 1.00 83.12 131 THR A CA 1
ATOM 1006 C C . THR A 1 131 ? -1.213 9.631 9.245 1.00 83.12 131 THR A C 1
ATOM 1008 O O . THR A 1 131 ? -0.774 10.172 10.254 1.00 83.12 131 THR A O 1
ATOM 1011 N N . THR A 1 132 ? -1.166 8.321 9.101 1.00 85.69 132 THR A N 1
ATOM 1012 C CA . THR A 1 132 ? -0.538 7.442 10.081 1.00 85.69 132 THR A CA 1
ATOM 1013 C C . THR A 1 132 ? 0.893 7.180 9.653 1.00 85.69 132 THR A C 1
ATOM 1015 O O . THR A 1 132 ? 1.143 6.767 8.531 1.00 85.69 132 THR A O 1
ATOM 1018 N N . MET A 1 133 ? 1.853 7.436 10.532 1.00 86.50 133 MET A N 1
ATOM 1019 C CA . MET A 1 133 ? 3.216 6.948 10.365 1.00 86.50 133 MET A CA 1
ATOM 1020 C C . MET A 1 133 ? 3.291 5.537 10.937 1.00 86.50 133 MET A C 1
ATOM 1022 O O . MET A 1 133 ? 2.777 5.276 12.024 1.00 86.50 133 MET A O 1
ATOM 1026 N N . MET A 1 134 ? 3.932 4.626 10.223 1.00 86.56 134 MET A N 1
ATOM 1027 C CA . MET A 1 134 ? 4.087 3.238 10.633 1.00 86.56 134 MET A CA 1
ATOM 1028 C C . MET A 1 134 ? 5.508 2.760 10.375 1.00 86.56 134 MET A C 1
ATOM 1030 O O . MET A 1 134 ? 6.146 3.179 9.413 1.00 86.56 134 MET A O 1
ATOM 1034 N N . LEU A 1 135 ? 6.001 1.892 11.252 1.00 83.25 135 LEU A N 1
ATOM 1035 C CA . LEU A 1 135 ? 7.286 1.225 11.081 1.00 83.25 135 LEU A CA 1
ATOM 1036 C C . LEU A 1 135 ? 7.048 -0.205 10.610 1.00 83.25 135 LEU A C 1
ATOM 1038 O O . LEU A 1 135 ? 6.422 -0.997 11.317 1.00 83.25 135 LEU A O 1
ATOM 1042 N N . VAL A 1 136 ? 7.573 -0.527 9.431 1.00 81.25 136 VAL A N 1
ATOM 1043 C CA . VAL A 1 136 ? 7.495 -1.854 8.817 1.00 81.25 136 VAL A CA 1
ATOM 1044 C C . VAL A 1 136 ? 8.910 -2.332 8.548 1.00 81.25 136 VAL A C 1
ATOM 1046 O O . VAL A 1 136 ? 9.624 -1.720 7.769 1.00 81.25 136 VAL A O 1
ATOM 1049 N N . SER A 1 137 ? 9.345 -3.401 9.215 1.00 77.75 137 SER A N 1
ATOM 1050 C CA . SER A 1 137 ? 10.701 -3.959 9.048 1.00 77.75 137 SER A CA 1
ATOM 1051 C C . SER A 1 137 ? 11.847 -2.941 9.227 1.00 77.75 137 SER A C 1
ATOM 1053 O O . SER A 1 137 ? 12.916 -3.108 8.648 1.00 77.75 137 SER A O 1
ATOM 1055 N N . ASN A 1 138 ? 11.646 -1.936 10.092 1.00 78.50 138 ASN A N 1
ATOM 1056 C CA . ASN A 1 138 ? 12.509 -0.763 10.340 1.00 78.50 138 ASN A CA 1
ATOM 1057 C C . ASN A 1 138 ? 12.424 0.374 9.309 1.00 78.50 138 ASN A C 1
ATOM 1059 O O . ASN A 1 138 ? 13.037 1.419 9.531 1.00 78.50 138 ASN A O 1
ATOM 1063 N N . ASP A 1 139 ? 11.613 0.228 8.266 1.00 82.75 139 ASP A N 1
ATOM 1064 C CA . ASP A 1 139 ? 11.343 1.286 7.299 1.00 82.75 139 ASP A CA 1
ATOM 1065 C C . ASP A 1 139 ? 10.178 2.153 7.781 1.00 82.75 139 ASP A C 1
ATOM 1067 O O . ASP A 1 139 ? 9.174 1.662 8.309 1.00 82.75 139 ASP A O 1
ATOM 1071 N N . THR A 1 140 ? 10.322 3.470 7.630 1.00 88.00 140 THR A N 1
ATOM 1072 C CA . THR A 1 140 ? 9.263 4.423 7.978 1.00 88.00 140 THR A CA 1
ATOM 1073 C C . THR A 1 140 ? 8.350 4.616 6.782 1.00 88.00 140 THR A C 1
ATOM 1075 O O . THR A 1 140 ? 8.762 5.164 5.764 1.00 88.00 140 THR A O 1
ATOM 1078 N N . LEU A 1 141 ? 7.096 4.212 6.937 1.00 90.81 141 LEU A N 1
ATOM 1079 C CA . LEU A 1 141 ? 6.048 4.399 5.947 1.00 90.81 141 LEU A CA 1
ATOM 1080 C C . LEU A 1 141 ? 4.970 5.335 6.490 1.00 90.81 141 LEU A C 1
ATOM 1082 O O . LEU A 1 141 ? 4.794 5.515 7.697 1.00 90.81 141 LEU A O 1
ATOM 1086 N N . PHE A 1 142 ? 4.223 5.922 5.573 1.00 91.69 142 PHE A N 1
ATOM 1087 C CA . PHE A 1 142 ? 3.083 6.779 5.838 1.00 91.69 142 PHE A CA 1
ATOM 1088 C C . PHE A 1 142 ? 1.857 6.156 5.196 1.00 91.69 142 PHE A C 1
ATOM 1090 O O . PHE A 1 142 ? 1.944 5.624 4.094 1.00 91.69 142 PHE A O 1
ATOM 1097 N N . SER A 1 143 ? 0.714 6.242 5.861 1.00 92.12 143 SER A N 1
ATOM 1098 C CA . SER A 1 143 ? -0.543 5.712 5.360 1.00 92.12 143 SER A CA 1
ATOM 1099 C C . SER A 1 143 ? -1.732 6.606 5.672 1.00 92.12 143 SER A C 1
ATOM 1101 O O . SER A 1 143 ? -1.663 7.513 6.504 1.00 92.12 143 SER A O 1
ATOM 1103 N N . SER A 1 144 ? -2.836 6.373 4.976 1.00 91.38 144 SER A N 1
ATOM 1104 C CA . SER A 1 144 ? -4.137 6.967 5.261 1.00 91.38 144 SER A CA 1
ATOM 1105 C C . SER A 1 144 ? -5.240 6.014 4.812 1.00 91.38 144 SER A C 1
ATOM 1107 O O . SER A 1 144 ? -5.010 5.163 3.954 1.00 91.38 144 SER A O 1
ATOM 1109 N N . VAL A 1 145 ? -6.430 6.169 5.389 1.00 90.25 145 VAL A N 1
ATOM 1110 C CA . VAL A 1 145 ? -7.632 5.457 4.947 1.00 90.25 145 VAL A CA 1
ATOM 1111 C C . VAL A 1 145 ? -8.576 6.470 4.314 1.00 90.25 145 VAL A C 1
ATOM 1113 O O . VAL A 1 145 ? -9.021 7.406 4.980 1.00 90.25 145 VAL A O 1
ATOM 1116 N N . ILE A 1 146 ? -8.873 6.295 3.026 1.00 86.81 146 ILE A N 1
ATOM 1117 C CA . ILE A 1 146 ? -9.708 7.211 2.241 1.00 86.81 146 ILE A CA 1
ATOM 1118 C C . ILE A 1 146 ? -10.772 6.397 1.514 1.00 86.81 146 ILE A C 1
ATOM 1120 O O . ILE A 1 146 ? -10.450 5.461 0.794 1.00 86.81 146 ILE A O 1
ATOM 1124 N N . ASN A 1 147 ? -12.048 6.741 1.707 1.00 85.94 147 ASN A N 1
ATOM 1125 C CA . ASN A 1 147 ? -13.190 6.042 1.099 1.00 85.94 147 ASN A CA 1
ATOM 1126 C C . ASN A 1 147 ? -13.179 4.512 1.308 1.00 85.94 147 ASN A C 1
ATOM 1128 O O . ASN A 1 147 ? -13.657 3.769 0.458 1.00 85.94 147 ASN A O 1
ATOM 1132 N N . GLY A 1 148 ? -12.635 4.040 2.435 1.00 88.44 148 GLY A N 1
ATOM 1133 C CA . GLY A 1 148 ? -12.518 2.608 2.733 1.00 88.44 148 GLY A CA 1
ATOM 1134 C C . GLY A 1 148 ? -11.321 1.915 2.079 1.00 88.44 148 GLY A C 1
ATOM 1135 O O . GLY A 1 148 ? -11.221 0.701 2.178 1.00 88.44 148 GLY A O 1
ATOM 1136 N N . PHE A 1 149 ? -10.407 2.653 1.448 1.00 92.00 149 PHE A N 1
ATOM 1137 C CA . PHE A 1 149 ? -9.147 2.123 0.933 1.00 92.00 149 PHE A CA 1
ATOM 1138 C C . PHE A 1 149 ? -7.989 2.505 1.843 1.00 92.00 149 PHE A C 1
ATOM 1140 O O . PHE A 1 149 ? -7.835 3.673 2.209 1.00 92.00 149 PHE A O 1
ATOM 1147 N N . PHE A 1 150 ? -7.163 1.519 2.170 1.00 93.12 150 PHE A N 1
ATOM 1148 C CA . PHE A 1 150 ? -5.852 1.705 2.760 1.00 93.12 150 PHE A CA 1
ATOM 1149 C C . PHE A 1 150 ? -4.864 2.142 1.693 1.00 93.12 150 PHE A C 1
ATOM 1151 O O . PHE A 1 150 ? -4.737 1.498 0.651 1.00 93.12 150 PHE A O 1
ATOM 1158 N N . ILE A 1 151 ? -4.139 3.219 1.970 1.00 93.19 151 ILE A N 1
ATOM 1159 C CA . ILE A 1 151 ? -3.132 3.766 1.069 1.00 93.19 151 ILE A CA 1
ATOM 1160 C C . ILE A 1 151 ? -1.852 3.957 1.865 1.00 93.19 151 ILE A C 1
ATOM 1162 O O . ILE A 1 151 ? -1.897 4.559 2.936 1.00 93.19 151 ILE A O 1
ATOM 1166 N N . ALA A 1 152 ? -0.718 3.490 1.349 1.00 92.94 152 ALA A N 1
ATOM 1167 C CA . ALA A 1 152 ? 0.583 3.603 1.996 1.00 92.94 152 ALA A CA 1
ATOM 1168 C C . ALA A 1 152 ? 1.696 4.004 1.027 1.00 92.94 152 ALA A C 1
ATOM 1170 O O . ALA A 1 152 ? 1.641 3.703 -0.159 1.00 92.94 152 ALA A O 1
ATOM 1171 N N . SER A 1 153 ? 2.715 4.689 1.538 1.00 91.94 153 SER A N 1
ATOM 1172 C CA . SER A 1 153 ? 3.882 5.144 0.784 1.00 91.94 153 SER A CA 1
ATOM 1173 C C . SER A 1 153 ? 5.072 5.342 1.716 1.00 91.94 153 SER A C 1
ATOM 1175 O O . SER A 1 153 ? 4.905 5.668 2.889 1.00 91.94 153 SER A O 1
ATOM 1177 N N . ASN A 1 154 ? 6.285 5.235 1.186 1.00 90.38 154 ASN A N 1
ATOM 1178 C CA . ASN A 1 154 ? 7.501 5.692 1.864 1.00 90.38 154 ASN A CA 1
ATOM 1179 C C . ASN A 1 154 ? 7.685 7.221 1.836 1.00 90.38 154 ASN A C 1
ATOM 1181 O O . ASN A 1 154 ? 8.613 7.754 2.441 1.00 90.38 154 ASN A O 1
ATOM 1185 N N . ASN A 1 155 ? 6.799 7.952 1.156 1.00 88.75 155 ASN A N 1
ATOM 1186 C CA . ASN A 1 155 ? 6.871 9.397 1.017 1.00 88.75 155 ASN A CA 1
ATOM 1187 C C . ASN A 1 155 ? 5.638 10.076 1.638 1.00 88.75 155 ASN A C 1
ATOM 1189 O O . ASN A 1 155 ? 4.498 9.899 1.200 1.00 88.75 155 ASN A O 1
ATOM 1193 N N . LYS A 1 156 ? 5.873 10.891 2.671 1.00 87.25 156 LYS A N 1
ATOM 1194 C CA . LYS A 1 156 ? 4.812 11.588 3.409 1.00 87.25 156 LYS A CA 1
ATOM 1195 C C . LYS A 1 156 ? 4.048 12.563 2.521 1.00 87.25 156 LYS A C 1
ATOM 1197 O O . LYS A 1 156 ? 2.823 12.633 2.603 1.00 87.25 156 LYS A O 1
ATOM 1202 N N . GLU A 1 157 ? 4.761 13.316 1.691 1.00 85.94 157 GLU A N 1
ATOM 1203 C CA . GLU A 1 157 ? 4.187 14.316 0.795 1.00 85.94 157 GLU A CA 1
ATOM 1204 C C . GLU A 1 157 ? 3.246 13.669 -0.231 1.00 85.94 157 GLU A C 1
ATOM 1206 O O . GLU A 1 157 ? 2.217 14.254 -0.557 1.00 85.94 157 GLU A O 1
ATOM 1211 N N . THR A 1 158 ? 3.543 12.438 -0.658 1.00 86.25 158 THR A N 1
ATOM 1212 C CA . THR A 1 158 ? 2.715 11.634 -1.570 1.00 86.25 158 THR A CA 1
ATOM 1213 C C . THR A 1 158 ? 1.398 11.230 -0.908 1.00 86.25 158 THR A C 1
ATOM 1215 O O . THR A 1 158 ? 0.326 11.424 -1.476 1.00 86.25 158 THR A O 1
ATOM 1218 N N . ILE A 1 159 ? 1.427 10.750 0.340 1.00 88.12 159 ILE A N 1
ATOM 1219 C CA . ILE A 1 159 ? 0.176 10.481 1.072 1.00 88.12 159 ILE A CA 1
ATOM 1220 C C . ILE A 1 159 ? -0.620 11.765 1.272 1.00 88.12 159 ILE A C 1
ATOM 1222 O O . ILE A 1 159 ? -1.839 11.764 1.110 1.00 88.12 159 ILE A O 1
ATOM 1226 N N . GLN A 1 160 ? 0.045 12.877 1.583 1.00 85.12 160 GLN A N 1
ATOM 1227 C CA . GLN A 1 160 ? -0.626 14.162 1.755 1.00 85.12 160 GLN A CA 1
ATOM 1228 C C . GLN A 1 160 ? -1.246 14.684 0.453 1.00 85.12 160 GLN A C 1
ATOM 1230 O O . GLN A 1 160 ? -2.365 15.191 0.500 1.00 85.12 160 GLN A O 1
ATOM 1235 N N . SER A 1 161 ? -0.588 14.541 -0.702 1.00 82.31 161 SER A N 1
ATOM 1236 C CA . SER A 1 161 ? -1.139 14.969 -1.997 1.00 82.31 161 SER A CA 1
ATOM 1237 C C . SER A 1 161 ? -2.380 14.165 -2.387 1.00 82.31 161 SER A C 1
ATOM 1239 O O . SER A 1 161 ? -3.386 14.758 -2.791 1.00 82.31 161 SER A O 1
ATOM 1241 N N . ILE A 1 162 ? -2.339 12.842 -2.194 1.00 83.19 162 ILE A N 1
ATOM 1242 C CA . ILE A 1 162 ? -3.475 11.935 -2.407 1.00 83.19 162 ILE A CA 1
ATOM 1243 C C . ILE A 1 162 ? -4.616 12.283 -1.442 1.00 83.19 162 ILE A C 1
ATOM 1245 O O . ILE A 1 162 ? -5.784 12.357 -1.833 1.00 83.19 162 ILE A O 1
ATOM 1249 N N . THR A 1 163 ? -4.284 12.541 -0.179 1.00 82.38 163 THR A N 1
ATOM 1250 C CA . THR A 1 163 ? -5.251 12.845 0.881 1.00 82.38 163 THR A CA 1
ATOM 1251 C C . THR A 1 163 ? -5.943 14.189 0.681 1.00 82.38 163 THR A C 1
ATOM 1253 O O . THR A 1 163 ? -7.157 14.292 0.854 1.00 82.38 163 THR A O 1
ATOM 1256 N N . ASP A 1 164 ? -5.197 15.217 0.280 1.00 78.50 164 ASP A N 1
ATOM 1257 C CA . ASP A 1 164 ? -5.722 16.557 0.014 1.00 78.50 164 ASP A CA 1
ATOM 1258 C C . ASP A 1 164 ? -6.495 16.629 -1.319 1.00 78.50 164 ASP A C 1
ATOM 1260 O O . ASP A 1 164 ? -6.928 17.711 -1.713 1.00 78.50 164 ASP A O 1
ATOM 1264 N N . SER A 1 165 ? -6.671 15.500 -2.024 1.00 69.12 165 SER A N 1
ATOM 1265 C CA . SER A 1 165 ? -7.295 15.418 -3.356 1.00 69.12 165 SER A CA 1
ATOM 1266 C C . SER A 1 165 ? -6.643 16.350 -4.389 1.00 69.12 165 SER A C 1
ATOM 1268 O O . SER A 1 165 ? -7.263 16.713 -5.385 1.00 69.12 165 SER A O 1
ATOM 1270 N N . LYS A 1 166 ? -5.383 16.747 -4.157 1.00 60.97 166 LYS A N 1
ATOM 1271 C CA . LYS A 1 166 ? -4.577 17.528 -5.111 1.00 60.97 166 LYS A CA 1
ATOM 1272 C C . LYS A 1 166 ? -4.140 16.680 -6.297 1.00 60.97 166 LYS A C 1
ATOM 1274 O O . LYS A 1 166 ? -3.757 17.224 -7.322 1.00 60.97 166 LYS A O 1
ATOM 1279 N N . GLN A 1 167 ? -4.189 15.365 -6.121 1.00 61.59 167 GLN A N 1
ATOM 1280 C CA . GLN A 1 167 ? -3.828 14.372 -7.107 1.00 61.59 167 GLN A CA 1
ATOM 1281 C C . GLN A 1 167 ? -5.058 13.495 -7.333 1.00 61.59 167 GLN A C 1
ATOM 1283 O O . GLN A 1 167 ? -5.464 12.732 -6.457 1.00 61.59 167 GLN A O 1
ATOM 1288 N N . SER A 1 168 ? -5.707 13.682 -8.478 1.00 52.69 168 SER A N 1
ATOM 1289 C CA . SER A 1 168 ? -6.800 12.834 -8.941 1.00 52.69 168 SER A CA 1
ATOM 1290 C C . SER A 1 168 ? -6.359 12.275 -10.277 1.00 52.69 168 SER A C 1
ATOM 1292 O O . SER A 1 168 ? -6.189 13.028 -11.233 1.00 52.69 168 SER A O 1
ATOM 1294 N N . ASN A 1 169 ? -6.179 10.957 -10.338 1.00 57.53 169 ASN A N 1
ATOM 1295 C CA . ASN A 1 169 ? -5.948 10.255 -11.587 1.00 57.53 169 ASN A CA 1
ATOM 1296 C C . ASN A 1 169 ? -7.233 10.307 -12.422 1.00 57.53 169 ASN A C 1
ATOM 1298 O O . ASN A 1 169 ? -8.064 9.406 -12.374 1.00 57.53 169 ASN A O 1
ATOM 1302 N N . LYS A 1 170 ? -7.446 11.416 -13.129 1.00 51.69 170 LYS A N 1
ATOM 1303 C CA . LYS A 1 170 ? -8.602 11.563 -14.011 1.00 51.69 170 LYS A CA 1
ATOM 1304 C C . LYS A 1 170 ? -8.331 11.081 -15.432 1.00 51.69 170 LYS A C 1
ATOM 1306 O O . LYS A 1 170 ? -9.265 11.131 -16.225 1.00 51.69 170 LYS A O 1
ATOM 1311 N N . ASN A 1 171 ? -7.100 10.677 -15.771 1.00 50.03 171 ASN A N 1
ATOM 1312 C CA . ASN A 1 171 ? -6.771 10.298 -17.146 1.00 50.03 171 ASN A CA 1
ATOM 1313 C C . ASN A 1 171 ? -5.388 9.635 -17.340 1.00 50.03 171 ASN A C 1
ATOM 1315 O O . ASN A 1 171 ? -4.644 10.027 -18.237 1.00 50.03 171 ASN A O 1
ATOM 1319 N N . ILE A 1 172 ? -4.990 8.665 -16.512 1.00 54.44 172 ILE A N 1
ATOM 1320 C CA . ILE A 1 172 ? -3.888 7.784 -16.917 1.00 54.44 172 ILE A CA 1
ATOM 1321 C C . ILE A 1 172 ? -4.445 6.744 -17.898 1.00 54.44 172 ILE A C 1
ATOM 1323 O O . ILE A 1 172 ? -5.093 5.776 -17.494 1.00 54.44 172 ILE A O 1
ATOM 1327 N N . ASP A 1 173 ? -4.168 6.944 -19.187 1.00 55.28 173 ASP A N 1
ATOM 1328 C CA . ASP A 1 173 ? -4.264 5.897 -20.205 1.00 55.28 173 ASP 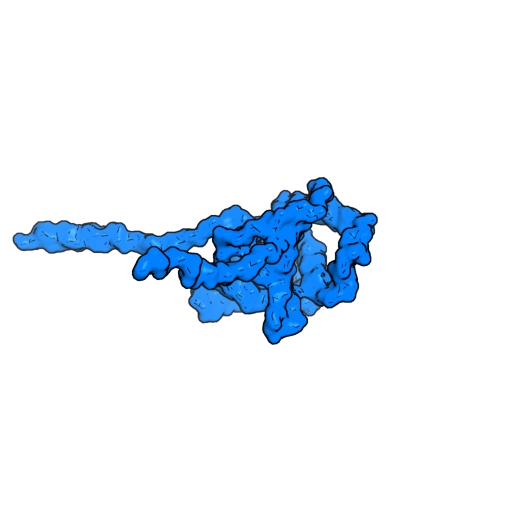A CA 1
ATOM 1329 C C . ASP A 1 173 ? -3.147 4.873 -19.938 1.00 55.28 173 ASP A C 1
ATOM 1331 O O . ASP A 1 173 ? -2.015 5.003 -20.409 1.00 55.28 173 ASP A O 1
ATOM 1335 N N . TRP A 1 174 ? -3.435 3.871 -19.104 1.00 62.25 174 TRP A N 1
ATOM 1336 C CA . TRP A 1 174 ? -2.528 2.750 -18.850 1.00 62.25 174 TRP A CA 1
ATOM 1337 C C . TRP A 1 174 ? -2.293 1.996 -20.164 1.00 62.25 174 TRP A C 1
ATOM 1339 O O . TRP A 1 174 ? -3.209 1.374 -20.701 1.00 62.25 174 TRP A O 1
ATOM 1349 N N . VAL A 1 175 ? -1.076 2.071 -20.710 1.00 58.44 175 VAL A N 1
ATOM 1350 C CA . VAL A 1 175 ? -0.843 1.775 -22.135 1.00 58.44 175 VAL A CA 1
ATOM 1351 C C . VAL A 1 175 ? -0.873 0.319 -22.508 1.00 58.44 175 VAL A C 1
ATOM 1353 O O . VAL A 1 175 ? -1.129 -0.027 -23.662 1.00 58.44 175 VAL A O 1
ATOM 1356 N N . LYS A 1 176 ? -0.593 -0.564 -21.564 1.00 57.31 176 LYS A N 1
ATOM 1357 C CA . LYS A 1 176 ? -0.588 -1.983 -21.860 1.00 57.31 176 LYS A CA 1
ATOM 1358 C C . LYS A 1 176 ? -0.495 -2.767 -20.580 1.00 57.31 176 LYS A C 1
ATOM 1360 O O . LYS A 1 176 ? 0.359 -2.498 -19.741 1.00 57.31 176 LYS A O 1
ATOM 1365 N N . GLU A 1 177 ? -1.321 -3.791 -20.502 1.00 63.16 177 GLU A N 1
ATOM 1366 C CA . GLU A 1 177 ? -0.972 -4.996 -19.775 1.00 63.16 177 GLU A CA 1
ATOM 1367 C C . GLU A 1 177 ? 0.304 -5.570 -20.420 1.00 63.16 177 GLU A C 1
ATOM 1369 O O . GLU A 1 177 ? 0.298 -5.991 -21.580 1.00 63.16 177 GLU A O 1
ATOM 1374 N N . LEU A 1 178 ? 1.434 -5.435 -19.719 1.00 57.22 178 LEU A N 1
ATOM 1375 C CA . LEU A 1 178 ? 2.764 -5.804 -20.218 1.00 57.22 178 LEU A CA 1
ATOM 1376 C C . LEU A 1 178 ? 3.050 -7.296 -20.050 1.00 57.22 178 LEU A C 1
ATOM 1378 O O . LEU A 1 178 ? 3.687 -7.904 -20.909 1.00 57.22 178 LEU A O 1
ATOM 1382 N N . ASP A 1 179 ? 2.586 -7.864 -18.943 1.00 60.34 179 ASP A N 1
ATOM 1383 C CA . ASP A 1 179 ? 2.587 -9.294 -18.669 1.00 60.34 179 ASP A CA 1
ATOM 1384 C C . ASP A 1 179 ? 1.423 -9.598 -17.724 1.00 60.34 179 ASP A C 1
ATOM 1386 O O . ASP A 1 179 ? 1.140 -8.825 -16.799 1.00 60.34 179 ASP A O 1
ATOM 1390 N N . THR A 1 180 ? 0.772 -10.727 -17.975 1.00 59.75 180 THR A N 1
ATOM 1391 C CA . THR A 1 180 ? -0.313 -11.252 -17.154 1.00 59.75 180 THR A CA 1
ATOM 1392 C C . THR A 1 180 ? 0.092 -12.627 -16.688 1.00 59.75 180 THR A C 1
ATOM 1394 O O . THR A 1 180 ? 0.229 -13.573 -17.472 1.00 59.75 180 THR A O 1
ATOM 1397 N N . LYS A 1 181 ? 0.223 -12.760 -15.381 1.00 64.38 181 LYS A N 1
ATOM 1398 C CA . LYS A 1 181 ? 0.148 -14.057 -14.729 1.00 64.38 181 LYS A CA 1
ATOM 1399 C C . LYS A 1 181 ? -1.201 -14.169 -14.042 1.00 64.38 181 LYS A C 1
ATOM 1401 O O . LYS A 1 181 ? -1.912 -13.180 -13.887 1.00 64.38 181 LYS A O 1
ATOM 1406 N N . ALA A 1 182 ? -1.584 -15.382 -13.655 1.00 67.31 182 ALA A N 1
ATOM 1407 C CA . ALA A 1 182 ? -2.909 -15.619 -13.083 1.00 67.31 182 ALA A CA 1
ATOM 1408 C C . ALA A 1 182 ? -3.169 -14.760 -11.828 1.00 67.31 182 ALA A C 1
ATOM 1410 O O . ALA A 1 182 ? -4.327 -14.507 -11.500 1.00 67.31 182 ALA A O 1
ATOM 1411 N N . SER A 1 183 ? -2.103 -14.306 -11.158 1.00 76.00 183 SER A N 1
ATOM 1412 C CA . SER A 1 183 ? -2.166 -13.550 -9.907 1.00 76.00 183 SER A CA 1
ATOM 1413 C C . SER A 1 183 ? -1.685 -12.092 -9.974 1.00 76.00 183 SER A C 1
ATOM 1415 O O . SER A 1 183 ? -1.880 -11.347 -9.010 1.00 76.00 183 SER A O 1
ATOM 1417 N N . MET A 1 184 ? -1.070 -11.669 -11.087 1.00 79.69 184 MET A N 1
ATOM 1418 C CA . MET A 1 184 ? -0.454 -10.345 -11.233 1.00 79.69 184 MET A CA 1
ATOM 1419 C C . MET A 1 184 ? -0.560 -9.795 -12.655 1.00 79.69 184 MET A C 1
ATOM 1421 O O . MET A 1 184 ? -0.300 -10.507 -13.627 1.00 79.69 184 MET A O 1
ATOM 1425 N N . THR A 1 185 ? -0.818 -8.493 -12.754 1.00 79.50 185 THR A N 1
ATOM 1426 C CA . THR A 1 185 ? -0.786 -7.735 -14.008 1.00 79.50 185 THR A CA 1
ATOM 1427 C C . THR A 1 185 ? 0.121 -6.518 -13.863 1.00 79.50 185 THR A C 1
ATOM 1429 O O . THR A 1 185 ? -0.063 -5.703 -12.956 1.00 79.50 185 THR A O 1
ATOM 1432 N N . LEU A 1 186 ? 1.082 -6.371 -14.776 1.00 78.31 186 LEU A N 1
ATOM 1433 C CA . LEU A 1 186 ? 1.967 -5.208 -14.845 1.00 78.31 186 LEU A CA 1
ATOM 1434 C C . LEU A 1 186 ? 1.427 -4.164 -15.833 1.00 78.31 186 LEU A C 1
ATOM 1436 O O . LEU A 1 186 ? 1.169 -4.481 -16.995 1.00 78.31 186 LEU A O 1
ATOM 1440 N N . TYR A 1 187 ? 1.334 -2.917 -15.386 1.00 76.81 187 TYR A N 1
ATOM 1441 C CA . TYR A 1 187 ? 0.958 -1.743 -16.169 1.00 76.81 187 TYR A CA 1
ATOM 1442 C C . TYR A 1 187 ? 2.136 -0.767 -16.239 1.00 76.81 187 TYR A C 1
ATOM 1444 O O . TYR A 1 187 ? 2.817 -0.530 -15.242 1.00 76.81 187 TYR A O 1
ATOM 1452 N N . ALA A 1 188 ? 2.349 -0.149 -17.396 1.00 70.44 188 ALA A N 1
ATOM 1453 C CA . ALA A 1 188 ? 3.247 0.996 -17.548 1.00 70.44 188 ALA A CA 1
ATOM 1454 C C . ALA A 1 188 ? 2.502 2.168 -18.190 1.00 70.44 188 ALA A C 1
ATOM 1456 O O . ALA A 1 188 ? 1.518 1.966 -18.914 1.00 70.44 188 ALA A O 1
ATOM 1457 N N . LEU A 1 189 ? 2.963 3.389 -17.916 1.00 64.06 189 LEU A N 1
ATOM 1458 C CA . LEU A 1 189 ? 2.437 4.577 -18.583 1.00 64.06 189 LEU A CA 1
ATOM 1459 C C . LEU A 1 189 ? 2.741 4.575 -20.081 1.00 64.06 189 LEU A C 1
ATOM 1461 O O . LEU A 1 189 ? 3.796 4.106 -20.513 1.00 64.06 189 LEU A O 1
ATOM 1465 N N . SER A 1 190 ? 1.846 5.193 -20.862 1.00 49.38 190 SER A N 1
ATOM 1466 C CA . SER A 1 190 ? 2.259 5.788 -22.136 1.00 49.38 190 SER A CA 1
ATOM 1467 C C . SER A 1 190 ? 3.283 6.863 -21.839 1.00 49.38 190 SER A C 1
ATOM 1469 O O . SER A 1 190 ? 2.967 7.813 -21.123 1.00 49.38 190 SER A O 1
ATOM 1471 N N . GLU A 1 191 ? 4.422 6.837 -22.519 1.00 44.28 191 GLU A N 1
ATOM 1472 C CA . GLU A 1 191 ? 4.885 8.099 -23.085 1.00 44.28 191 GLU A CA 1
ATOM 1473 C C . GLU A 1 191 ? 3.795 8.517 -24.080 1.00 44.28 191 GLU A C 1
ATOM 1475 O O . GLU A 1 191 ? 3.718 8.010 -25.195 1.00 44.28 191 GLU A O 1
ATOM 1480 N N . ASN A 1 192 ? 2.834 9.331 -23.644 1.00 35.47 192 ASN A N 1
ATOM 1481 C CA . ASN A 1 192 ? 2.173 10.194 -24.605 1.00 35.47 192 ASN A CA 1
ATOM 1482 C C . ASN A 1 192 ? 3.244 11.224 -24.920 1.00 35.47 192 ASN A C 1
ATOM 1484 O O . ASN A 1 192 ? 3.678 11.943 -24.013 1.00 35.47 192 ASN A O 1
ATOM 1488 N N . ASP A 1 193 ? 3.705 11.227 -26.173 1.00 31.70 193 ASP A N 1
ATOM 1489 C CA . ASP A 1 193 ? 4.465 12.33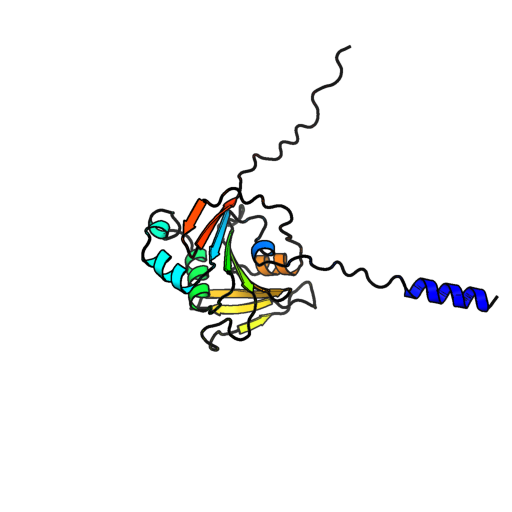3 -26.733 1.00 31.70 193 ASP A CA 1
ATOM 1490 C C . ASP A 1 193 ? 3.909 13.624 -26.149 1.00 31.70 193 ASP A C 1
ATOM 1492 O O . ASP A 1 193 ? 2.686 13.809 -26.080 1.00 31.70 193 ASP A O 1
ATOM 1496 N N . ALA A 1 194 ? 4.826 14.460 -25.659 1.00 28.09 194 ALA A N 1
ATOM 1497 C CA . ALA A 1 194 ? 4.537 15.783 -25.153 1.00 28.09 194 ALA A CA 1
ATOM 1498 C C . ALA A 1 194 ? 3.341 16.365 -25.902 1.00 28.09 194 ALA A C 1
ATOM 1500 O O . ALA A 1 194 ? 3.326 16.350 -27.137 1.00 28.09 194 ALA A O 1
ATOM 1501 N N . VAL A 1 195 ? 2.358 16.875 -25.155 1.00 30.12 195 VAL A N 1
ATOM 1502 C CA . VAL A 1 195 ? 1.358 17.796 -25.687 1.00 30.12 195 VAL A CA 1
ATOM 1503 C C . VAL A 1 195 ? 2.145 18.939 -26.316 1.00 30.12 195 VAL A C 1
ATOM 1505 O O . VAL A 1 195 ? 2.495 19.931 -25.680 1.00 30.12 195 VAL A O 1
ATOM 1508 N N . THR A 1 196 ? 2.489 18.749 -27.582 1.00 28.16 196 THR A N 1
ATOM 1509 C CA . THR A 1 196 ? 2.937 19.787 -28.468 1.00 28.16 196 THR A CA 1
ATOM 1510 C C . THR A 1 196 ? 1.658 20.557 -28.658 1.00 28.16 196 THR A C 1
ATOM 1512 O O . THR A 1 196 ? 0.738 20.120 -29.348 1.00 28.16 196 THR A O 1
ATOM 1515 N N . HIS A 1 197 ? 1.552 21.669 -27.943 1.00 29.89 197 HIS A N 1
ATOM 1516 C CA . HIS A 1 197 ? 0.690 22.748 -28.365 1.00 29.89 197 HIS A CA 1
ATOM 1517 C C . HIS A 1 197 ? 1.180 23.182 -29.752 1.00 29.89 197 HIS A C 1
ATOM 1519 O O . HIS A 1 197 ? 1.914 24.154 -29.889 1.00 29.89 197 HIS A O 1
ATOM 1525 N N . GLU A 1 198 ? 0.789 22.441 -30.787 1.00 31.75 198 GLU A N 1
ATOM 1526 C CA . GLU A 1 198 ? 0.668 22.965 -32.135 1.00 31.75 198 GLU A CA 1
ATOM 1527 C C . GLU A 1 198 ? -0.571 23.862 -32.103 1.00 31.75 198 GLU A C 1
ATOM 1529 O O . GLU A 1 198 ? -1.687 23.472 -32.440 1.00 31.75 198 GLU A O 1
ATOM 1534 N N . GLN A 1 199 ? -0.387 25.063 -31.551 1.00 33.94 199 GLN A N 1
ATOM 1535 C CA . GLN A 1 199 ? -1.254 26.170 -31.893 1.00 33.94 199 GLN A CA 1
ATOM 1536 C C . GLN A 1 199 ? -0.692 26.816 -33.155 1.00 33.94 199 GLN A C 1
ATOM 1538 O O . GLN A 1 199 ? 0.384 27.406 -33.146 1.00 33.94 199 GLN A O 1
ATOM 1543 N N . ASP A 1 200 ? -1.505 26.708 -34.200 1.00 36.22 200 ASP A N 1
ATOM 1544 C CA . ASP A 1 200 ? -1.702 27.731 -35.217 1.00 36.22 200 ASP A CA 1
ATOM 1545 C C . ASP A 1 200 ? -0.582 27.926 -36.248 1.00 36.22 200 ASP A C 1
ATOM 1547 O O . ASP A 1 200 ? 0.145 28.916 -36.281 1.00 36.22 200 ASP A O 1
ATOM 1551 N N . LEU A 1 201 ? -0.551 27.012 -37.215 1.00 39.53 201 LEU A N 1
ATOM 1552 C CA . LEU A 1 201 ? -0.313 27.388 -38.602 1.00 39.53 201 LEU A CA 1
ATOM 1553 C C . LEU A 1 201 ? -1.413 26.746 -39.440 1.00 39.53 201 LEU A C 1
ATOM 1555 O O . LEU A 1 201 ? -1.338 25.553 -39.699 1.00 39.53 201 LEU A O 1
ATOM 1559 N N . LEU A 1 202 ? -2.432 27.522 -39.826 1.00 32.38 202 LEU A N 1
ATOM 1560 C CA . LEU A 1 202 ? -3.017 27.551 -41.177 1.00 32.38 202 LEU A CA 1
ATOM 1561 C C . LEU A 1 202 ? -4.199 28.547 -41.245 1.00 32.38 202 LEU A C 1
ATOM 1563 O O . LEU A 1 202 ? -5.298 28.270 -40.774 1.00 32.38 202 LEU A O 1
ATOM 1567 N N . GLY A 1 203 ? -3.964 29.676 -41.922 1.00 30.52 203 GLY A N 1
ATOM 1568 C CA . GLY A 1 203 ? -4.960 30.668 -42.357 1.00 30.52 203 GLY A CA 1
ATOM 1569 C C . GLY A 1 203 ? -4.357 32.077 -42.276 1.00 30.52 203 GLY A C 1
ATOM 1570 O O . GLY A 1 203 ? -4.011 32.514 -41.194 1.00 30.52 203 GLY A O 1
ATOM 1571 N N . GLU A 1 204 ? -4.105 32.843 -43.334 1.00 31.50 204 GLU A N 1
ATOM 1572 C CA . GLU A 1 204 ? -4.680 32.866 -44.674 1.00 31.50 204 GLU A CA 1
ATOM 1573 C C . GLU A 1 204 ? -3.600 33.170 -45.724 1.00 31.50 204 GLU A C 1
ATOM 1575 O O . GLU A 1 204 ? -2.747 34.042 -45.556 1.00 31.50 204 GLU A O 1
ATOM 1580 N N . VAL A 1 205 ? -3.691 32.456 -46.844 1.00 35.81 205 VAL A N 1
ATOM 1581 C CA . VAL A 1 205 ? -3.244 32.939 -48.148 1.00 35.81 205 VAL A CA 1
ATOM 1582 C C . VAL A 1 205 ? -4.434 33.673 -48.753 1.00 35.81 205 VAL A C 1
ATOM 1584 O O . VAL A 1 205 ? -5.392 33.009 -49.135 1.00 35.81 205 VAL A O 1
ATOM 1587 N N . THR A 1 206 ? -4.346 34.999 -48.848 1.00 43.31 206 THR A N 1
ATOM 1588 C CA . THR A 1 206 ? -4.772 35.820 -50.001 1.00 43.31 206 THR A CA 1
ATOM 1589 C C . THR A 1 206 ? -4.160 37.204 -49.887 1.00 43.31 206 THR A C 1
ATOM 1591 O O . THR A 1 206 ? -4.289 37.803 -48.799 1.00 43.31 206 THR A O 1
#

Radius of gyration: 22.25 Å; chains: 1; bounding box: 64×61×66 Å

pLDDT: mean 70.27, std 17.86, range [28.09, 94.88]

Foldseek 3Di:
DVVVVVVVVVVVVPPPDPPPDDPDDDQVQLAFPQFFKKKKFQDLVVVVVCVVPDCPCVPPVVVPDDPQSVVVVLVSVFFDDNWIKMKTWGDDPPDRDIKIKIKTFDDPPGTPDPPWDKDWDQQPPDNVWIWIWTAGPNQTKIWTADPRMIMIMSDPVSRNCSRVVVGGPPDFPQPDQPDDDPGMTMTGGDPPPPPPPPPDDDDDDD

Sequence (206 aa):
MKKVLSLLFVCISFFGCIKNQDNRTNAFDFIPEKTDVALRISNLEAADLELRANDLLNASNLSQKTDQTKEAFSLLGQISTDQDIVVAFNSSDSSRTSSFVLATLETDSLFVSDSLNRTVIPSSNNKTNTTTMMLVSNDTLFSSVINGFFIASNNKETIQSITDSKQSNKNIDWVKELDTKASMTLYALSENDAVTHEQDLLGEVT

Secondary structure (DSSP, 8-state):
-HHHHHHHHHHHTT-----------SGGGG--TT-SEEEEES-HHHHHHHHHH-THHHHSTTTTS-HHHHHHHHHHTTB--SS-EEEEEE--SSSS--EEEEEEE--TT-BS-TT-EEEEEE-SS-TT-EEEEEEETTEEEEEEEETTEEEEES-HHHHHHHHTT----S---EEEEEEEETTEEEEEE-----------------